Protein AF-0000000086679826 (afdb_homodimer)

Sequence (212 aa):
MRAPSYFVLAALLDGPRHGYVILGAVEALSEGSVTLATGSLYAVLDRLSGAGLVEVTSEETVNGRTRRYYALTSAGREAVTAEAARLASAAKMVTDPKARARVAFAMRAPSYFVLAALLDGPRHGYVILGAVEALSEGSVTLATGSLYAVLDRLSGAGLVEVTSEETVNGRTRRYYALTSAGREAVTAEAARLASAAKMVTDPKARARVAFA

Organism: NCBI:txid175570

Solvent-accessible surface area (backbone atoms only — not comparable to full-atom values): 11267 Å² total; per-residue (Å²): 134,55,69,67,58,45,35,49,48,48,51,23,71,89,40,67,41,34,63,70,59,41,53,54,23,23,24,43,61,48,72,61,77,42,79,71,54,74,70,54,46,51,50,48,50,48,51,36,34,76,70,52,26,32,42,77,76,48,74,43,73,54,96,89,36,78,43,51,24,33,28,58,30,76,58,22,52,51,51,46,52,52,50,25,52,51,31,37,50,51,15,36,44,64,77,30,65,68,59,29,56,58,39,56,72,97,132,55,68,69,57,47,34,51,49,48,51,22,70,89,39,67,43,33,62,70,59,42,54,55,20,23,24,43,60,48,71,61,78,43,80,71,52,74,70,54,47,50,52,48,51,48,52,35,33,74,71,51,27,31,42,78,76,48,73,43,74,53,95,88,37,77,43,51,25,33,28,58,30,76,60,23,50,49,51,45,52,52,50,26,51,51,31,36,52,51,15,36,44,64,77,29,66,69,59,29,55,56,40,57,72,98

Radius of gyration: 20.59 Å; Cα contacts (8 Å, |Δi|>4): 313; chains: 2; bounding box: 30×66×48 Å

Secondary structure (DSSP, 8-state):
--HHHHHHHHHTTTS-EEHHHHHHHHHHHTTTS----HHHHHHHHHHHHHTTSEEEEEEEEETTEEEEEEEE-HHHHHHHHHHHHHHHHHHHHHH-HHHHHHHHT-/--HHHHHHHHHTTTS-EEHHHHHHHHHHHTTTS----HHHHHHHHHHHHHTTSEEEEEEEEETTEEEEEEEE-HHHHHHHHHHHHHHHHHHHHHH-HHHHHHHHT-

pLDDT: mean 95.59, std 6.45, range [54.84, 98.94]

InterPro domains:
  IPR005149 Transcription regulator PadR, N-terminal [PF03551] (8-80)
  IPR036388 Winged helix-like DNA-binding domain superfamily [G3DSA:1.10.10.10] (2-102)
  IPR036390 Winged helix DNA-binding domain superfamily [SSF46785] (6-98)
  IPR052509 Metal-responsive DNA-binding regulator [PTHR33169] (6-94)

Nearest PDB structures (foldseek):
  5x11-assembly4_H  TM=8.696E-01  e=5.572E-05  Bacillus spizizenii str. W23
  5x11-assembly3_C  TM=8.647E-01  e=7.570E-05  Bacillus spizizenii str. W23
  5x11-assembly4_G  TM=8.612E-01  e=8.558E-05  Bacillus spizizenii str. W23
  5x11-assembly2_E  TM=8.639E-01  e=9.674E-05  Bacillus spizizenii str. W23
  5x11-assembly3_D  TM=8.702E-01  e=1.398E-04  Bacillus spizizenii str. W23

Structure (mmCIF, N/CA/C/O backbone):
data_AF-0000000086679826-model_v1
#
loop_
_entity.id
_entity.type
_entity.pdbx_description
1 polymer 'Transcription regulator PadR N-terminal domain-containing protein'
#
loop_
_atom_site.group_PDB
_atom_site.id
_atom_site.type_symbol
_atom_site.label_atom_id
_atom_site.label_alt_id
_atom_site.label_comp_id
_atom_site.label_asym_id
_atom_site.label_entity_id
_atom_site.label_seq_id
_atom_site.pdbx_PDB_ins_code
_atom_site.Cartn_x
_atom_site.Cartn_y
_atom_site.Cartn_z
_atom_site.occupancy
_atom_site.B_iso_or_equiv
_atom_site.auth_seq_id
_atom_site.auth_comp_id
_atom_site.auth_asym_id
_atom_site.auth_atom_id
_atom_site.pdbx_PDB_model_num
ATOM 1 N N . MET A 1 1 ? 7.633 -2.994 -1.874 1 94.38 1 MET A N 1
ATOM 2 C CA . MET A 1 1 ? 7.238 -3.971 -2.885 1 94.38 1 MET A CA 1
ATOM 3 C C . MET A 1 1 ? 6.148 -3.408 -3.789 1 94.38 1 MET A C 1
ATOM 5 O O . MET A 1 1 ? 5.168 -2.834 -3.307 1 94.38 1 MET A O 1
ATOM 9 N N . ARG A 1 2 ? 6.336 -3.578 -5.148 1 95.94 2 ARG A N 1
ATOM 10 C CA . ARG A 1 2 ? 5.359 -3.062 -6.102 1 95.94 2 ARG A CA 1
ATOM 11 C C . ARG A 1 2 ? 4.098 -3.918 -6.113 1 95.94 2 ARG A C 1
ATOM 13 O O . ARG A 1 2 ? 4.152 -5.117 -5.828 1 95.94 2 ARG A O 1
ATOM 20 N N . ALA A 1 3 ? 3.031 -3.283 -6.531 1 98.06 3 ALA A N 1
ATOM 21 C CA . ALA A 1 3 ? 1.725 -3.932 -6.453 1 98.06 3 ALA A CA 1
ATOM 22 C C . ALA A 1 3 ? 1.698 -5.215 -7.281 1 98.06 3 ALA A C 1
ATOM 24 O O . ALA A 1 3 ? 1.215 -6.25 -6.812 1 98.06 3 ALA A O 1
ATOM 25 N N . PRO A 1 4 ? 2.273 -5.246 -8.508 1 98.69 4 PRO A N 1
ATOM 26 C CA . PRO A 1 4 ? 2.225 -6.496 -9.273 1 98.69 4 PRO A CA 1
ATOM 27 C C . PRO A 1 4 ? 2.977 -7.633 -8.586 1 98.69 4 PRO A C 1
ATOM 29 O O . PRO A 1 4 ? 2.467 -8.758 -8.508 1 98.69 4 PRO A O 1
ATOM 32 N N . SER A 1 5 ? 4.129 -7.336 -8.062 1 98.81 5 SER A N 1
ATOM 33 C CA . SER A 1 5 ? 4.898 -8.352 -7.348 1 98.81 5 SER A CA 1
ATOM 34 C C . SER A 1 5 ? 4.141 -8.867 -6.133 1 98.81 5 SER A C 1
ATOM 36 O O . SER A 1 5 ? 4.102 -10.07 -5.883 1 98.81 5 SER A O 1
ATOM 38 N N . TYR A 1 6 ? 3.582 -7.965 -5.398 1 98.88 6 TYR A N 1
ATOM 39 C CA . TYR A 1 6 ? 2.83 -8.32 -4.199 1 98.88 6 TYR A CA 1
ATOM 40 C C . TYR A 1 6 ? 1.706 -9.297 -4.531 1 98.88 6 TYR A C 1
ATOM 42 O O . TYR A 1 6 ? 1.575 -10.336 -3.889 1 98.88 6 TYR A O 1
ATOM 50 N N . PHE A 1 7 ? 0.961 -8.961 -5.559 1 98.69 7 PHE A N 1
ATOM 51 C CA . PHE A 1 7 ? -0.228 -9.758 -5.824 1 98.69 7 PHE A CA 1
ATOM 52 C C . PHE A 1 7 ? 0.141 -11.062 -6.523 1 98.69 7 PHE A C 1
ATOM 54 O O . PHE A 1 7 ? -0.567 -12.062 -6.395 1 98.69 7 PHE A O 1
ATOM 61 N N . VAL A 1 8 ? 1.265 -11.102 -7.254 1 98.75 8 VAL A N 1
ATOM 62 C CA . VAL A 1 8 ? 1.759 -12.367 -7.781 1 98.75 8 VAL A CA 1
ATOM 63 C C . VAL A 1 8 ? 2.137 -13.297 -6.625 1 98.75 8 VAL A C 1
ATOM 65 O O . VAL A 1 8 ? 1.775 -14.477 -6.625 1 98.75 8 VAL A O 1
ATOM 68 N N . LEU A 1 9 ? 2.855 -12.773 -5.66 1 98.88 9 LEU A N 1
ATOM 69 C CA . LEU A 1 9 ? 3.217 -13.586 -4.504 1 98.88 9 LEU A CA 1
ATOM 70 C C . LEU A 1 9 ? 1.971 -14.062 -3.768 1 98.88 9 LEU A C 1
ATOM 72 O O . LEU A 1 9 ? 1.888 -15.227 -3.371 1 98.88 9 LEU A O 1
ATOM 76 N N . ALA A 1 10 ? 1.015 -13.164 -3.594 1 98.75 10 ALA A N 1
ATOM 77 C CA . ALA A 1 10 ? -0.228 -13.516 -2.912 1 98.75 10 ALA A CA 1
ATOM 78 C C . ALA A 1 10 ? -0.952 -14.648 -3.639 1 98.75 10 ALA A C 1
ATOM 80 O O . ALA A 1 10 ? -1.524 -15.539 -3.004 1 98.75 10 ALA A O 1
ATOM 81 N N . ALA A 1 11 ? -0.911 -14.602 -4.945 1 98.25 11 ALA A N 1
ATOM 82 C CA . ALA A 1 11 ? -1.598 -15.594 -5.77 1 98.25 11 ALA A CA 1
ATOM 83 C C . ALA A 1 11 ? -1.018 -16.984 -5.551 1 98.25 11 ALA A C 1
ATOM 85 O O . ALA A 1 11 ? -1.67 -17.984 -5.848 1 98.25 11 ALA A O 1
ATOM 86 N N . LEU A 1 12 ? 0.172 -17.062 -5.012 1 98.25 12 LEU A N 1
ATOM 87 C CA . LEU A 1 12 ? 0.877 -18.328 -4.91 1 98.25 12 LEU A CA 1
ATOM 88 C C . LEU A 1 12 ? 0.864 -18.844 -3.475 1 98.25 12 LEU A C 1
ATOM 90 O O . LEU A 1 12 ? 1.436 -19.906 -3.184 1 98.25 12 LEU A O 1
ATOM 94 N N . LEU A 1 13 ? 0.21 -18.172 -2.58 1 98.19 13 LEU A N 1
ATOM 95 C CA . LEU A 1 13 ? 0.237 -18.484 -1.156 1 98.19 13 LEU A CA 1
ATOM 96 C C . LEU A 1 13 ? -0.371 -19.859 -0.889 1 98.19 13 LEU A C 1
ATOM 98 O O . LEU A 1 13 ? 0.08 -20.578 0.006 1 98.19 13 LEU A O 1
ATOM 102 N N . ASP A 1 14 ? -1.363 -20.234 -1.693 1 95.94 14 ASP A N 1
ATOM 103 C CA . ASP A 1 14 ? -2.09 -21.469 -1.411 1 95.94 14 ASP A CA 1
ATOM 104 C C . ASP A 1 14 ? -1.533 -22.625 -2.229 1 95.94 14 ASP A C 1
ATOM 106 O O . ASP A 1 14 ? -2.104 -23.719 -2.23 1 95.94 14 ASP A O 1
ATOM 110 N N . GLY A 1 15 ? -0.502 -22.375 -2.98 1 96.06 15 GLY A N 1
ATOM 111 C CA . GLY A 1 15 ? 0.157 -23.453 -3.703 1 96.06 15 GLY A CA 1
ATOM 112 C C . GLY A 1 15 ? 0.635 -23.047 -5.082 1 96.06 15 GLY A C 1
ATOM 113 O O . GLY A 1 15 ? 0.394 -21.906 -5.516 1 96.06 15 GLY A O 1
ATOM 114 N N . PRO A 1 16 ? 1.325 -23.969 -5.738 1 97.25 16 PRO A N 1
ATOM 115 C CA . PRO A 1 16 ? 1.858 -23.688 -7.074 1 97.25 16 PRO A CA 1
ATOM 116 C C . PRO A 1 16 ? 0.761 -23.438 -8.102 1 97.25 16 PRO A C 1
ATOM 118 O O . PRO A 1 16 ? -0.301 -24.062 -8.047 1 97.25 16 PRO A O 1
ATOM 121 N N . ARG A 1 17 ? 1.027 -22.562 -8.984 1 96.56 17 ARG A N 1
ATOM 122 C CA . ARG A 1 17 ? 0.119 -22.234 -10.078 1 96.56 17 ARG A CA 1
ATOM 123 C C . ARG A 1 17 ? 0.888 -21.984 -11.367 1 96.56 17 ARG A C 1
ATOM 125 O O . ARG A 1 17 ? 2.053 -21.594 -11.336 1 96.56 17 ARG A O 1
ATOM 132 N N . HIS A 1 18 ? 0.288 -22.266 -12.508 1 95.44 18 HIS A N 1
ATOM 133 C CA . HIS A 1 18 ? 0.921 -21.875 -13.766 1 95.44 18 HIS A CA 1
ATOM 134 C C . HIS A 1 18 ? 0.53 -20.453 -14.172 1 95.44 18 HIS A C 1
ATOM 136 O O . HIS A 1 18 ? -0.416 -19.891 -13.617 1 95.44 18 HIS A O 1
ATOM 142 N N . GLY A 1 19 ? 1.258 -19.906 -15.055 1 94.19 19 GLY A N 1
ATOM 143 C CA . GLY A 1 19 ? 1.212 -18.484 -15.391 1 94.19 19 GLY A CA 1
ATOM 144 C C . GLY A 1 19 ? -0.192 -17.984 -15.672 1 94.19 19 GLY A C 1
ATOM 145 O O . GLY A 1 19 ? -0.586 -16.922 -15.188 1 94.19 19 GLY A O 1
ATOM 146 N N . TYR A 1 20 ? -0.909 -18.781 -16.406 1 92.44 20 TYR A N 1
ATOM 147 C CA . TYR A 1 20 ? -2.26 -18.375 -16.781 1 92.44 20 TYR A CA 1
ATOM 148 C C . TYR A 1 20 ? -3.148 -18.219 -15.555 1 92.44 20 TYR A C 1
ATOM 150 O O . TYR A 1 20 ? -3.938 -17.281 -15.469 1 92.44 20 TYR A O 1
ATOM 158 N N . VAL A 1 21 ? -3.078 -19.094 -14.672 1 94.5 21 VAL A N 1
ATOM 159 C CA . VAL A 1 21 ? -3.867 -19.047 -13.445 1 94.5 21 VAL A CA 1
ATOM 160 C C . VAL A 1 21 ? -3.42 -17.875 -12.578 1 94.5 21 VAL A C 1
ATOM 162 O O . VAL A 1 21 ? -4.25 -17.188 -11.984 1 94.5 21 VAL A O 1
ATOM 165 N N . ILE A 1 22 ? -2.127 -17.578 -12.594 1 97.38 22 ILE A N 1
ATOM 166 C CA . ILE A 1 22 ? -1.604 -16.469 -11.805 1 97.38 22 ILE A CA 1
ATOM 167 C C . ILE A 1 22 ? -2.15 -15.156 -12.352 1 97.38 22 ILE A C 1
ATOM 169 O O . ILE A 1 22 ? -2.518 -14.258 -11.586 1 97.38 22 ILE A O 1
ATOM 173 N N . LEU A 1 23 ? -2.223 -15.141 -13.648 1 96.62 23 LEU A N 1
ATOM 174 C CA . LEU A 1 23 ? -2.717 -13.93 -14.305 1 96.62 23 LEU A CA 1
ATOM 175 C C . LEU A 1 23 ? -4.113 -13.578 -13.812 1 96.62 23 LEU A C 1
ATOM 177 O O . LEU A 1 23 ? -4.359 -12.445 -13.391 1 96.62 23 LEU A O 1
ATOM 181 N N . GLY A 1 24 ? -5.016 -14.539 -13.781 1 96.19 24 GLY A N 1
ATOM 182 C CA . GLY A 1 24 ? -6.375 -14.328 -13.312 1 96.19 24 GLY A CA 1
ATOM 183 C C . GLY A 1 24 ? -6.453 -14.047 -11.82 1 96.19 24 GLY A C 1
ATOM 184 O O . GLY A 1 24 ? -7.23 -13.195 -11.383 1 96.19 24 GLY A O 1
ATOM 185 N N . ALA A 1 25 ? -5.656 -14.695 -11.039 1 97.25 25 ALA A N 1
ATOM 186 C CA . ALA A 1 25 ? -5.648 -14.531 -9.586 1 97.25 25 ALA A CA 1
ATOM 187 C C . ALA A 1 25 ? -5.207 -13.117 -9.203 1 97.25 25 ALA A C 1
ATOM 189 O O . ALA A 1 25 ? -5.777 -12.508 -8.289 1 97.25 25 ALA A O 1
ATOM 190 N N . VAL A 1 26 ? -4.195 -12.586 -9.883 1 98 26 VAL A N 1
ATOM 191 C CA . VAL A 1 26 ? -3.688 -11.25 -9.602 1 98 26 VAL A CA 1
ATOM 192 C C . VAL A 1 26 ? -4.801 -10.227 -9.805 1 98 26 VAL A C 1
ATOM 194 O O . VAL A 1 26 ? -5.008 -9.352 -8.953 1 98 26 VAL A O 1
ATOM 197 N N . GLU A 1 27 ? -5.516 -10.352 -10.883 1 97.44 27 GLU A N 1
ATOM 198 C CA . GLU A 1 27 ? -6.613 -9.43 -11.164 1 97.44 27 GLU A CA 1
ATOM 199 C C . GLU A 1 27 ? -7.703 -9.523 -10.102 1 97.44 27 GLU A C 1
ATOM 201 O O . GLU A 1 27 ? -8.195 -8.508 -9.617 1 97.44 27 GLU A O 1
ATOM 206 N N . ALA A 1 28 ? -8.023 -10.758 -9.695 1 97.12 28 ALA A N 1
ATOM 207 C CA . ALA A 1 28 ? -9.078 -10.984 -8.711 1 97.12 28 ALA A CA 1
ATOM 208 C C . ALA A 1 28 ? -8.664 -10.484 -7.336 1 97.12 28 ALA A C 1
ATOM 210 O O . ALA A 1 28 ? -9.406 -9.734 -6.691 1 97.12 28 ALA A O 1
ATOM 211 N N . LEU A 1 29 ? -7.449 -10.797 -6.918 1 97.62 29 LEU A N 1
ATOM 212 C CA . LEU A 1 29 ? -6.965 -10.469 -5.586 1 97.62 29 LEU A CA 1
ATOM 213 C C . LEU A 1 29 ? -6.766 -8.961 -5.434 1 97.62 29 LEU A C 1
ATOM 215 O O . LEU A 1 29 ? -6.871 -8.422 -4.332 1 97.62 29 LEU A O 1
ATOM 219 N N . SER A 1 30 ? -6.496 -8.25 -6.543 1 97.69 30 SER A N 1
ATOM 220 C CA . SER A 1 30 ? -6.277 -6.812 -6.512 1 97.69 30 SER A CA 1
ATOM 221 C C . SER A 1 30 ? -7.578 -6.047 -6.738 1 97.69 30 SER A C 1
ATOM 223 O O . SER A 1 30 ? -7.578 -4.82 -6.82 1 97.69 30 SER A O 1
ATOM 225 N N . GLU A 1 31 ? -8.672 -6.84 -6.914 1 95.56 31 GLU A N 1
ATOM 226 C CA . GLU A 1 31 ? -9.984 -6.262 -7.199 1 95.56 31 GLU A CA 1
ATOM 227 C C . GLU A 1 31 ? -9.945 -5.387 -8.445 1 95.56 31 GLU A C 1
ATOM 229 O O . GLU A 1 31 ? -10.516 -4.297 -8.469 1 95.56 31 GLU A O 1
ATOM 234 N N . GLY A 1 32 ? -9.117 -5.848 -9.398 1 96.31 32 GLY A N 1
ATOM 235 C CA . GLY A 1 32 ? -9.07 -5.219 -10.711 1 96.31 32 GLY A CA 1
ATOM 236 C C . GLY A 1 32 ? -8.094 -4.055 -10.773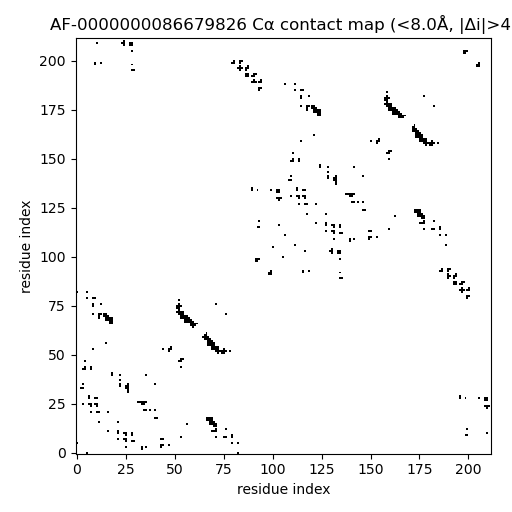 1 96.31 32 GLY A C 1
ATOM 237 O O . GLY A 1 32 ? -7.914 -3.453 -11.836 1 96.31 32 GLY A O 1
ATOM 238 N N . SER A 1 33 ? -7.414 -3.719 -9.695 1 96.69 33 SER A N 1
ATOM 239 C CA . SER A 1 33 ? -6.516 -2.568 -9.68 1 96.69 33 SER A CA 1
ATOM 240 C C . SER A 1 33 ? -5.18 -2.9 -10.336 1 96.69 33 SER A C 1
ATOM 242 O O . SER A 1 33 ? -4.406 -2 -10.672 1 96.69 33 SER A O 1
ATOM 244 N N . VAL A 1 34 ? -4.887 -4.23 -10.484 1 97.75 34 VAL A N 1
ATOM 245 C CA . VAL A 1 34 ? -3.688 -4.703 -11.172 1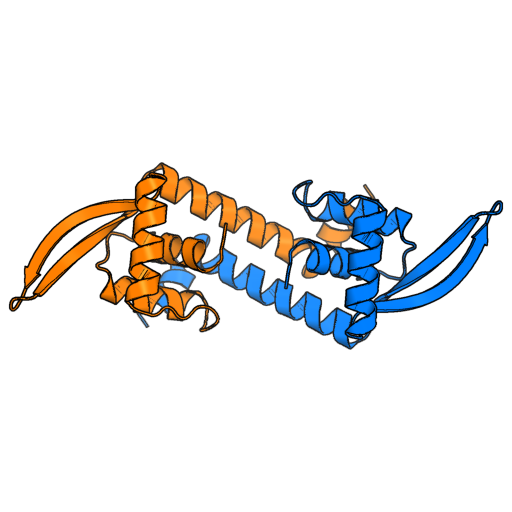 97.75 34 VAL A CA 1
ATOM 246 C C . VAL A 1 34 ? -4.078 -5.648 -12.305 1 97.75 34 VAL A C 1
ATOM 248 O O . VAL A 1 34 ? -4.613 -6.73 -12.062 1 97.75 34 VAL A O 1
ATOM 251 N N . THR A 1 35 ? -3.854 -5.223 -13.461 1 97.81 35 THR A N 1
ATOM 252 C CA . THR A 1 35 ? -4.027 -6.051 -14.648 1 97.81 35 THR A CA 1
ATOM 253 C C . THR A 1 35 ? -2.725 -6.16 -15.43 1 97.81 35 THR A C 1
ATOM 255 O O . THR A 1 35 ? -2.111 -5.145 -15.766 1 97.81 35 THR A O 1
ATOM 258 N N . LEU A 1 36 ? -2.303 -7.348 -15.695 1 97.75 36 LEU A N 1
ATOM 259 C CA . LEU A 1 36 ? -1.027 -7.59 -16.359 1 97.75 36 LEU A CA 1
ATOM 260 C C . LEU A 1 36 ? -1.24 -8.242 -17.719 1 97.75 36 LEU A C 1
ATOM 262 O O . LEU A 1 36 ? -2.088 -9.125 -17.859 1 97.75 36 LEU A O 1
ATOM 266 N N . ALA A 1 37 ? -0.532 -7.723 -18.672 1 97.62 37 ALA A N 1
ATOM 267 C CA . ALA A 1 37 ? -0.37 -8.508 -19.891 1 97.62 37 ALA A CA 1
ATOM 268 C C . ALA A 1 37 ? 0.481 -9.75 -19.625 1 97.62 37 ALA A C 1
ATOM 270 O O . ALA A 1 37 ? 1.211 -9.82 -18.641 1 97.62 37 ALA A O 1
ATOM 271 N N . THR A 1 38 ? 0.324 -10.75 -20.562 1 95.62 38 THR A N 1
ATOM 272 C CA . THR A 1 38 ? 1.064 -12 -20.406 1 95.62 38 THR A CA 1
ATOM 273 C C . THR A 1 38 ? 2.562 -11.727 -20.297 1 95.62 38 THR A C 1
ATOM 275 O O . THR A 1 38 ? 3.223 -12.234 -19.391 1 95.62 38 THR A O 1
ATOM 278 N N . GLY A 1 39 ? 3.082 -10.945 -21.156 1 97.12 39 GLY A N 1
ATOM 279 C CA . GLY A 1 39 ? 4.496 -10.602 -21.109 1 97.12 39 GLY A CA 1
ATOM 280 C C . GLY A 1 39 ? 4.91 -9.945 -19.797 1 97.12 39 GLY A C 1
ATOM 281 O O . GLY A 1 39 ? 5.977 -10.25 -19.266 1 97.12 39 GLY A O 1
ATOM 282 N N . SER A 1 40 ? 4.066 -9.039 -19.25 1 98.25 40 SER A N 1
ATOM 283 C CA . SER A 1 40 ? 4.34 -8.352 -18 1 98.25 40 SER A CA 1
ATOM 284 C C . SER A 1 40 ? 4.352 -9.328 -16.828 1 98.25 40 SER A C 1
ATOM 286 O O . SER A 1 40 ? 5.176 -9.203 -15.914 1 98.25 40 SER A O 1
ATOM 288 N N . LEU A 1 41 ? 3.445 -10.266 -16.891 1 98.38 41 LEU A N 1
ATOM 289 C CA . LEU A 1 41 ? 3.412 -11.266 -15.82 1 98.38 41 LEU A CA 1
ATOM 290 C C . LEU A 1 41 ? 4.723 -12.039 -15.758 1 98.38 41 LEU A C 1
ATOM 292 O O . LEU A 1 41 ? 5.301 -12.203 -14.688 1 98.38 41 LEU A O 1
ATOM 296 N N . TYR A 1 42 ? 5.176 -12.398 -16.875 1 97.75 42 TYR A N 1
ATOM 297 C CA . TYR A 1 42 ? 6.355 -13.258 -16.891 1 97.75 42 TYR A CA 1
ATOM 298 C C . TYR A 1 42 ? 7.617 -12.453 -16.578 1 97.75 42 TYR A C 1
ATOM 300 O O . TYR A 1 42 ? 8.578 -12.977 -16.016 1 97.75 42 TYR A O 1
ATOM 308 N N . ALA A 1 43 ? 7.609 -11.211 -16.922 1 98.62 43 ALA A N 1
ATOM 309 C CA . ALA A 1 43 ? 8.688 -10.336 -16.469 1 98.62 43 ALA A CA 1
ATOM 310 C C . ALA A 1 43 ? 8.719 -10.234 -14.945 1 98.62 43 ALA A C 1
ATOM 312 O O . ALA A 1 43 ? 9.789 -10.273 -14.336 1 98.62 43 ALA A O 1
ATOM 313 N N . VAL A 1 44 ? 7.535 -10.094 -14.344 1 98.81 44 VAL A N 1
ATOM 314 C CA . VAL A 1 44 ? 7.43 -10.031 -12.891 1 98.81 44 VAL A CA 1
ATOM 315 C C . VAL A 1 44 ? 7.895 -11.352 -12.281 1 98.81 44 VAL A C 1
ATOM 317 O O . VAL A 1 44 ? 8.672 -11.359 -11.32 1 98.81 44 VAL A O 1
ATOM 320 N N . LEU A 1 45 ? 7.449 -12.469 -12.859 1 98.69 45 LEU A N 1
ATOM 321 C CA . LEU A 1 45 ? 7.84 -13.781 -12.367 1 98.69 45 LEU A CA 1
ATOM 322 C C . LEU A 1 45 ? 9.352 -13.977 -12.484 1 98.69 45 LEU A C 1
ATOM 324 O O . LEU A 1 45 ? 9.984 -14.523 -11.57 1 98.69 45 LEU A O 1
ATOM 328 N N . ASP A 1 46 ? 9.906 -13.5 -13.539 1 98.19 46 ASP A N 1
ATOM 329 C CA . ASP A 1 46 ? 11.344 -13.609 -13.742 1 98.19 46 ASP A CA 1
ATOM 330 C C . ASP A 1 46 ? 12.109 -12.805 -12.688 1 98.19 46 ASP A C 1
ATOM 332 O O . ASP A 1 46 ? 13.07 -13.297 -12.102 1 98.19 46 ASP A O 1
ATOM 336 N N . ARG A 1 47 ? 11.664 -11.672 -12.461 1 98.62 47 ARG A N 1
ATOM 337 C CA . ARG A 1 47 ? 12.305 -10.828 -11.461 1 98.62 47 ARG A CA 1
ATOM 338 C C . ARG A 1 47 ? 12.203 -11.445 -10.07 1 98.62 47 ARG A C 1
ATOM 340 O O . ARG A 1 47 ? 13.18 -11.453 -9.32 1 98.62 47 ARG A O 1
ATOM 347 N N . LEU A 1 48 ? 11.023 -11.938 -9.727 1 98.81 48 LEU A N 1
ATOM 348 C CA . LEU A 1 48 ? 10.812 -12.555 -8.422 1 98.81 48 LEU A CA 1
ATOM 349 C C . LEU A 1 48 ? 11.641 -13.82 -8.281 1 98.81 48 LEU A C 1
ATOM 351 O O . LEU A 1 48 ? 12.141 -14.125 -7.191 1 98.81 48 LEU A O 1
ATOM 355 N N . SER A 1 49 ? 11.75 -14.555 -9.359 1 98.56 49 SER A N 1
ATOM 356 C CA . SER A 1 49 ? 12.609 -15.734 -9.359 1 98.56 49 SER A CA 1
ATOM 357 C C . SER A 1 49 ? 14.07 -15.359 -9.156 1 98.56 49 SER A C 1
ATOM 359 O O . SER A 1 49 ? 14.773 -15.984 -8.359 1 98.56 49 SER A O 1
ATOM 361 N N . GLY A 1 50 ? 14.492 -14.352 -9.906 1 98.5 50 GLY A N 1
ATOM 362 C CA . GLY A 1 50 ? 15.852 -13.852 -9.758 1 98.5 50 GLY A CA 1
ATOM 363 C C . GLY A 1 50 ? 16.172 -13.391 -8.344 1 98.5 50 GLY A C 1
ATOM 364 O O . GLY A 1 50 ? 17.312 -13.5 -7.887 1 98.5 50 GLY A O 1
ATOM 365 N N . ALA A 1 51 ? 15.172 -12.961 -7.633 1 98.69 51 ALA A N 1
ATOM 366 C CA . ALA A 1 51 ? 15.328 -12.469 -6.266 1 98.69 51 ALA A CA 1
ATOM 367 C C . ALA A 1 51 ? 15.172 -13.602 -5.254 1 98.69 51 ALA A C 1
ATOM 369 O O . ALA A 1 51 ? 15.281 -13.383 -4.047 1 98.69 51 ALA A O 1
ATOM 370 N N . GLY A 1 52 ? 14.812 -14.805 -5.738 1 98.75 52 GLY A N 1
ATOM 371 C CA . GLY A 1 52 ? 14.703 -15.977 -4.879 1 98.75 52 GLY A CA 1
ATOM 372 C C . GLY A 1 52 ? 13.383 -16.047 -4.141 1 98.75 52 GLY A C 1
ATOM 373 O O . GLY A 1 52 ? 13.273 -16.734 -3.115 1 98.75 52 GLY A O 1
ATOM 374 N N . LEU A 1 53 ? 12.367 -15.328 -4.598 1 98.94 53 LEU A N 1
ATOM 375 C CA . LEU A 1 53 ? 11.086 -15.266 -3.898 1 98.94 53 LEU A CA 1
ATOM 376 C C . LEU A 1 53 ? 10.102 -16.281 -4.473 1 98.94 53 LEU A C 1
ATOM 378 O O . LEU A 1 53 ? 9.156 -16.672 -3.797 1 98.94 53 LEU A O 1
ATOM 382 N N . VAL A 1 54 ? 10.281 -16.656 -5.738 1 98.88 54 VAL A N 1
ATOM 383 C CA . VAL A 1 54 ? 9.477 -17.625 -6.457 1 98.88 54 VAL A CA 1
ATOM 384 C C . VAL A 1 54 ? 10.383 -18.641 -7.156 1 98.88 54 VAL A C 1
ATOM 386 O O . VAL A 1 54 ? 11.539 -18.328 -7.469 1 98.88 54 VAL A O 1
ATOM 389 N N . GLU A 1 55 ? 9.906 -19.797 -7.328 1 98.75 55 GLU A N 1
ATOM 390 C CA . GLU A 1 55 ? 10.648 -20.812 -8.062 1 98.75 55 GLU A CA 1
ATOM 391 C C . GLU A 1 55 ? 9.742 -21.594 -9.008 1 98.75 55 GLU A C 1
ATOM 393 O O . GLU A 1 55 ? 8.539 -21.719 -8.766 1 98.75 55 GLU A O 1
ATOM 398 N N . VAL A 1 56 ? 10.344 -22.109 -10.086 1 97.44 56 VAL A N 1
ATOM 399 C CA . VAL A 1 56 ? 9.633 -23.031 -10.969 1 97.44 56 VAL A CA 1
ATOM 400 C C . VAL A 1 56 ? 9.625 -24.438 -10.359 1 97.44 56 VAL A C 1
ATOM 402 O O . VAL A 1 56 ? 10.68 -24.969 -10.016 1 97.44 56 VAL A O 1
ATOM 405 N N . THR A 1 57 ? 8.469 -24.984 -10.234 1 96.81 57 THR A N 1
ATOM 406 C CA . THR A 1 57 ? 8.391 -26.281 -9.578 1 96.81 57 THR A CA 1
ATOM 407 C C . THR A 1 57 ? 8.25 -27.406 -10.609 1 96.81 57 THR A C 1
ATOM 409 O O . THR A 1 57 ? 8.664 -28.531 -10.359 1 96.81 57 THR A O 1
ATOM 412 N N . SER A 1 58 ? 7.605 -27.188 -11.664 1 94 58 SER A N 1
ATOM 413 C CA . SER A 1 58 ? 7.426 -28.203 -12.695 1 94 58 SER A CA 1
ATOM 414 C C . SER A 1 58 ? 7.062 -27.562 -14.039 1 94 58 SER A C 1
ATOM 416 O O . SER A 1 58 ? 6.664 -26.406 -14.094 1 94 58 SER A O 1
ATOM 418 N N . GLU A 1 59 ? 7.398 -28.312 -15.016 1 92.12 59 GLU A N 1
ATOM 419 C CA . GLU A 1 59 ? 6.969 -27.984 -16.375 1 92.12 59 GLU A CA 1
ATOM 420 C C . GLU A 1 59 ? 6.211 -29.141 -17.016 1 92.12 59 GLU A C 1
ATOM 422 O O . GLU A 1 59 ? 6.664 -30.281 -16.953 1 92.12 59 GLU A O 1
ATOM 427 N N . GLU A 1 60 ? 5.023 -28.844 -17.453 1 88.44 60 GLU A N 1
ATOM 428 C CA . GLU A 1 60 ? 4.219 -29.875 -18.109 1 88.44 60 GLU A CA 1
ATOM 429 C C . GLU A 1 60 ? 3.777 -29.438 -19.5 1 88.44 60 GLU A C 1
ATOM 431 O O . GLU A 1 60 ? 3.52 -28.25 -19.734 1 88.44 60 GLU A O 1
ATOM 436 N N . THR A 1 61 ? 3.871 -30.359 -20.375 1 88.19 61 THR A N 1
ATOM 437 C CA . THR A 1 61 ? 3.336 -30.094 -21.703 1 88.19 61 THR A CA 1
ATOM 438 C C . THR A 1 61 ? 1.93 -30.672 -21.844 1 88.19 61 THR A C 1
ATOM 440 O O . THR A 1 61 ? 1.734 -31.891 -21.719 1 88.19 61 THR A O 1
ATOM 443 N N . VAL A 1 62 ? 0.988 -29.844 -21.875 1 81.38 62 VAL A N 1
ATOM 444 C CA . VAL A 1 62 ? -0.401 -30.266 -22.062 1 81.38 62 VAL A CA 1
ATOM 445 C C . VAL A 1 62 ? -0.933 -29.719 -23.391 1 81.38 62 VAL A C 1
ATOM 447 O O . VAL A 1 62 ? -0.907 -28.516 -23.625 1 81.38 62 VAL A O 1
ATOM 450 N N . ASN A 1 63 ? -1.448 -30.578 -24.172 1 87.38 63 ASN A N 1
ATOM 451 C CA . ASN A 1 63 ? -1.998 -30.234 -25.469 1 87.38 63 ASN A CA 1
ATOM 452 C C . ASN A 1 63 ? -1.025 -29.375 -26.281 1 87.38 63 ASN A C 1
ATOM 454 O O . ASN A 1 63 ? -1.412 -28.344 -26.844 1 87.38 63 ASN A O 1
ATOM 458 N N . GLY A 1 64 ? 0.243 -29.719 -26.203 1 86.44 64 GLY A N 1
ATOM 459 C CA . GLY A 1 64 ? 1.265 -29.062 -27 1 86.44 64 GLY A CA 1
ATOM 460 C C . GLY A 1 64 ? 1.733 -27.75 -26.422 1 86.44 64 GLY A C 1
ATOM 461 O O . GLY A 1 64 ? 2.609 -27.078 -26.969 1 86.44 64 GLY A O 1
ATOM 462 N N . ARG A 1 65 ? 1.017 -27.453 -25.281 1 86.38 65 ARG A N 1
ATOM 463 C CA . ARG A 1 65 ? 1.421 -26.203 -24.625 1 86.38 65 ARG A CA 1
ATOM 464 C C . ARG A 1 65 ? 2.18 -26.484 -23.344 1 86.38 65 ARG A C 1
ATOM 466 O O . ARG A 1 65 ? 1.765 -27.312 -22.531 1 86.38 65 ARG A O 1
ATOM 473 N N . THR A 1 66 ? 3.332 -25.859 -23.312 1 89.56 66 THR A N 1
ATOM 474 C CA . THR A 1 66 ? 4.145 -26.031 -22.109 1 89.56 66 THR A CA 1
ATOM 475 C C . THR A 1 66 ? 3.627 -25.141 -20.984 1 89.56 66 THR A C 1
ATOM 477 O O . THR A 1 66 ? 3.406 -23.938 -21.172 1 89.56 66 THR A O 1
ATOM 480 N N . ARG A 1 67 ? 3.252 -25.812 -19.844 1 91.69 67 ARG A N 1
ATOM 481 C CA . ARG A 1 67 ? 2.826 -25.094 -18.641 1 91.69 67 ARG A CA 1
ATOM 482 C C . ARG A 1 67 ? 3.898 -25.156 -17.562 1 91.69 67 ARG A C 1
ATOM 484 O O . ARG A 1 67 ? 4.328 -26.25 -17.156 1 91.69 67 ARG A O 1
ATOM 491 N N . ARG A 1 68 ? 4.352 -23.953 -17.203 1 94 68 ARG A N 1
ATOM 492 C CA . ARG A 1 68 ? 5.312 -23.844 -16.109 1 94 68 ARG A CA 1
ATOM 493 C C . ARG A 1 68 ? 4.617 -23.453 -14.812 1 94 68 ARG A C 1
ATOM 495 O O . ARG A 1 68 ? 3.816 -22.516 -14.789 1 94 68 ARG A O 1
ATOM 502 N N . TYR A 1 69 ? 4.918 -24.281 -13.797 1 97.12 69 TYR A N 1
ATOM 503 C CA . TYR A 1 69 ? 4.312 -24.031 -12.492 1 97.12 69 TYR A CA 1
ATOM 504 C C . TYR A 1 69 ? 5.285 -23.312 -11.578 1 97.12 69 TYR A C 1
ATOM 506 O O . TYR A 1 69 ? 6.477 -23.625 -11.539 1 97.12 69 TYR A O 1
ATOM 514 N N . TYR A 1 70 ? 4.738 -22.328 -10.914 1 98.25 70 TYR A N 1
ATOM 515 C CA . TYR A 1 70 ? 5.508 -21.5 -9.992 1 98.25 70 TYR A CA 1
ATOM 516 C C . TYR A 1 70 ? 5.012 -21.672 -8.562 1 98.25 70 TYR A C 1
ATOM 518 O O . TYR A 1 70 ? 3.816 -21.859 -8.328 1 98.25 70 TYR A O 1
ATOM 526 N N . ALA A 1 71 ? 5.953 -21.562 -7.617 1 98.81 71 ALA A N 1
ATOM 527 C CA . ALA A 1 71 ? 5.637 -21.625 -6.195 1 98.81 71 ALA A CA 1
ATOM 528 C C . ALA A 1 71 ? 6.43 -20.594 -5.406 1 98.81 71 ALA A C 1
ATOM 530 O O . ALA A 1 71 ? 7.473 -20.125 -5.863 1 98.81 71 ALA A O 1
ATOM 531 N N . LEU A 1 72 ? 5.926 -20.281 -4.262 1 98.81 72 LEU A N 1
ATOM 532 C CA . LEU A 1 72 ? 6.691 -19.453 -3.336 1 98.81 72 LEU A CA 1
ATOM 533 C C . LEU A 1 72 ? 7.852 -20.234 -2.738 1 98.81 72 LEU A C 1
ATOM 535 O O . LEU A 1 72 ? 7.715 -21.422 -2.424 1 98.81 72 LEU A O 1
ATOM 539 N N . THR A 1 73 ? 8.953 -19.516 -2.643 1 98.88 73 THR A N 1
ATOM 540 C CA . THR A 1 73 ? 9.953 -20 -1.699 1 98.88 73 THR A CA 1
ATOM 541 C C . THR A 1 73 ? 9.609 -19.578 -0.276 1 98.88 73 THR A C 1
ATOM 543 O O . THR A 1 73 ? 8.633 -18.844 -0.06 1 98.88 73 THR A O 1
ATOM 546 N N . SER A 1 74 ? 10.422 -20.125 0.714 1 98.75 74 SER A N 1
ATOM 547 C CA . SER A 1 74 ? 10.25 -19.656 2.084 1 98.75 74 SER A CA 1
ATOM 548 C C . SER A 1 74 ? 10.461 -18.156 2.182 1 98.75 74 SER A C 1
ATOM 550 O O . SER A 1 74 ? 9.727 -17.469 2.895 1 98.75 74 SER A O 1
ATOM 552 N N . ALA A 1 75 ? 11.398 -17.625 1.448 1 98.88 75 ALA A N 1
ATOM 553 C CA . ALA A 1 75 ? 11.68 -16.188 1.432 1 98.88 75 ALA A CA 1
ATOM 554 C C . ALA A 1 75 ? 10.523 -15.406 0.81 1 98.88 75 ALA A C 1
ATOM 556 O O . ALA A 1 75 ? 10.188 -14.32 1.269 1 98.88 75 ALA A O 1
ATOM 557 N N . GLY A 1 76 ? 9.914 -15.984 -0.263 1 98.94 76 GLY A N 1
ATOM 558 C CA . GLY A 1 76 ? 8.766 -15.352 -0.889 1 98.94 76 GLY A CA 1
ATOM 559 C C . GLY A 1 76 ? 7.566 -15.242 0.036 1 98.94 76 GLY A C 1
ATOM 560 O O . GLY A 1 76 ? 6.898 -14.203 0.075 1 98.94 76 GLY A O 1
ATOM 561 N N . ARG A 1 77 ? 7.363 -16.312 0.785 1 98.81 77 ARG A N 1
ATOM 562 C CA . ARG A 1 77 ? 6.273 -16.328 1.755 1 98.81 77 ARG A CA 1
ATOM 563 C C . ARG A 1 77 ? 6.5 -15.281 2.842 1 98.81 77 ARG A C 1
ATOM 565 O O . ARG A 1 77 ? 5.574 -14.555 3.217 1 98.81 77 ARG A O 1
ATOM 572 N N . GLU A 1 78 ? 7.715 -15.211 3.336 1 98.75 78 GLU A N 1
ATOM 573 C CA . GLU A 1 78 ? 8.055 -14.227 4.359 1 98.75 78 GLU A CA 1
ATOM 574 C C . GLU A 1 78 ? 7.895 -12.805 3.834 1 98.75 78 GLU A C 1
ATOM 576 O O . GLU A 1 78 ? 7.359 -11.93 4.523 1 98.75 78 GLU A O 1
ATOM 581 N N . ALA A 1 79 ? 8.297 -12.586 2.613 1 98.81 79 ALA A N 1
ATOM 582 C CA . ALA A 1 79 ? 8.266 -11.25 2.021 1 98.81 79 ALA A CA 1
ATOM 583 C C . ALA A 1 79 ? 6.832 -10.75 1.871 1 98.81 79 ALA A C 1
ATOM 585 O O . ALA A 1 79 ? 6.52 -9.617 2.238 1 98.81 79 ALA A O 1
ATOM 586 N N . VAL A 1 80 ? 5.973 -11.609 1.348 1 98.88 80 VAL A N 1
ATOM 587 C CA . VAL A 1 80 ? 4.609 -11.156 1.094 1 98.88 80 VAL A CA 1
ATOM 588 C C . VAL A 1 80 ? 3.863 -10.992 2.416 1 98.88 80 VAL A C 1
ATOM 590 O O . VAL A 1 80 ? 3.035 -10.094 2.562 1 98.88 80 VAL A O 1
ATOM 593 N N . THR A 1 81 ? 4.176 -11.836 3.391 1 98.81 81 THR A N 1
ATOM 594 C CA . THR A 1 81 ? 3.545 -11.734 4.703 1 98.81 81 THR A CA 1
ATOM 595 C C . THR A 1 81 ? 3.979 -10.453 5.414 1 98.81 81 THR A C 1
ATOM 597 O O . THR A 1 81 ? 3.152 -9.758 6.008 1 98.81 81 THR A O 1
ATOM 600 N N . ALA A 1 82 ? 5.238 -10.125 5.352 1 98.62 82 ALA A N 1
ATOM 601 C CA . ALA A 1 82 ? 5.75 -8.891 5.941 1 98.62 82 ALA A CA 1
ATOM 602 C C . ALA A 1 82 ? 5.129 -7.668 5.273 1 98.62 82 ALA A C 1
ATOM 604 O O . ALA A 1 82 ? 4.762 -6.707 5.949 1 98.62 82 ALA A O 1
ATOM 605 N N . GLU A 1 83 ? 5.035 -7.754 3.949 1 98.62 83 GLU A N 1
ATOM 606 C CA . GLU A 1 83 ? 4.434 -6.641 3.221 1 98.62 83 GLU A CA 1
ATOM 607 C C . GLU A 1 83 ? 2.959 -6.48 3.576 1 98.62 83 GLU A C 1
ATOM 609 O O . GLU A 1 83 ? 2.473 -5.363 3.734 1 98.62 83 GLU A O 1
ATOM 614 N N . ALA A 1 84 ? 2.254 -7.578 3.75 1 98.81 84 ALA A N 1
ATOM 615 C CA . ALA A 1 84 ? 0.849 -7.523 4.145 1 98.81 84 ALA A CA 1
ATOM 616 C C . ALA A 1 84 ? 0.688 -6.879 5.516 1 98.81 84 ALA A C 1
ATOM 618 O O . ALA A 1 84 ? -0.247 -6.105 5.742 1 98.81 84 ALA A O 1
ATOM 619 N N . ALA A 1 85 ? 1.578 -7.188 6.422 1 98.44 85 ALA A N 1
ATOM 620 C CA . ALA A 1 85 ? 1.547 -6.582 7.75 1 98.44 85 ALA A CA 1
ATOM 621 C C . ALA A 1 85 ? 1.758 -5.074 7.676 1 98.44 85 ALA A C 1
ATOM 623 O O . ALA A 1 85 ? 1.102 -4.312 8.391 1 98.44 85 ALA A O 1
ATOM 624 N N . ARG A 1 86 ? 2.666 -4.688 6.844 1 98.06 86 ARG A N 1
ATOM 625 C CA . ARG A 1 86 ? 2.924 -3.262 6.66 1 98.06 86 ARG A CA 1
ATOM 626 C C . ARG A 1 86 ? 1.698 -2.553 6.094 1 98.06 86 ARG A C 1
ATOM 628 O O . ARG A 1 86 ? 1.341 -1.463 6.543 1 98.06 86 ARG A O 1
ATOM 635 N N . LEU A 1 87 ? 1.051 -3.188 5.082 1 98.5 87 LEU A N 1
ATOM 636 C CA . LEU A 1 87 ? -0.153 -2.617 4.488 1 98.5 87 LEU A CA 1
ATOM 637 C C . LEU A 1 87 ? -1.262 -2.486 5.523 1 98.5 87 LEU A C 1
ATOM 639 O O . LEU A 1 87 ? -1.953 -1.466 5.574 1 98.5 87 LEU A O 1
ATOM 643 N N . ALA A 1 88 ? -1.434 -3.482 6.344 1 98.62 88 ALA A N 1
ATOM 644 C CA . ALA A 1 88 ? -2.461 -3.477 7.383 1 98.62 88 ALA A CA 1
ATOM 645 C C . ALA A 1 88 ? -2.213 -2.361 8.391 1 98.62 88 ALA A C 1
ATOM 647 O O . ALA A 1 88 ? -3.145 -1.665 8.797 1 98.62 88 ALA A O 1
ATOM 648 N N . SER A 1 89 ? -0.978 -2.234 8.781 1 98.19 89 SER A N 1
ATOM 649 C CA . SER A 1 89 ? -0.624 -1.186 9.734 1 98.19 89 SER A CA 1
ATOM 650 C C . SER A 1 89 ? -0.878 0.2 9.148 1 98.19 89 SER A C 1
ATOM 652 O O . SER A 1 89 ? -1.438 1.069 9.82 1 98.19 89 SER A O 1
ATOM 654 N N . ALA A 1 90 ? -0.476 0.347 7.934 1 98.5 90 ALA A N 1
ATOM 655 C CA . ALA A 1 90 ? -0.71 1.626 7.266 1 98.5 90 ALA A CA 1
ATOM 656 C C . ALA A 1 90 ? -2.201 1.945 7.203 1 98.5 90 ALA A C 1
ATOM 658 O O . ALA A 1 90 ? -2.611 3.076 7.469 1 98.5 90 ALA A O 1
ATOM 659 N N . ALA A 1 91 ? -2.986 1.009 6.824 1 98.75 91 ALA A N 1
ATOM 660 C CA . ALA A 1 91 ? -4.434 1.203 6.75 1 98.75 91 ALA A CA 1
ATOM 661 C C . ALA A 1 91 ? -5.004 1.568 8.117 1 98.75 91 ALA A C 1
ATOM 663 O O . ALA A 1 91 ? -5.867 2.441 8.227 1 98.75 91 ALA A O 1
ATOM 664 N N . LYS A 1 92 ? -4.496 1.002 9.125 1 98.38 92 LYS A N 1
ATOM 665 C CA . LYS A 1 92 ? -4.992 1.19 10.484 1 98.38 92 LYS A CA 1
ATOM 666 C C . LYS A 1 92 ? -4.793 2.631 10.945 1 98.38 92 LYS A C 1
ATOM 668 O O . LYS A 1 92 ? -5.613 3.168 11.695 1 98.38 92 LYS A O 1
ATOM 673 N N . MET A 1 93 ? -3.748 3.287 10.477 1 97.81 93 MET A N 1
ATOM 674 C CA . MET A 1 93 ? -3.471 4.664 10.867 1 97.81 93 MET A CA 1
ATOM 675 C C . MET A 1 93 ? -4.578 5.602 10.391 1 97.81 93 MET A C 1
ATOM 677 O O . MET A 1 93 ? -4.75 6.691 10.938 1 97.81 93 MET A O 1
ATOM 681 N N . VAL A 1 94 ? -5.297 5.152 9.406 1 98.31 94 VAL A N 1
ATOM 682 C CA . VAL A 1 94 ? -6.363 5.992 8.867 1 98.31 94 VAL A CA 1
ATOM 683 C C . VAL A 1 94 ? -7.715 5.504 9.383 1 98.31 94 VAL A C 1
ATOM 685 O O . VAL A 1 94 ? -8.586 6.309 9.711 1 98.31 94 VAL A O 1
ATOM 688 N N . THR A 1 95 ? -7.895 4.207 9.547 1 97.81 95 THR A N 1
ATOM 689 C CA . THR A 1 95 ? -9.211 3.645 9.805 1 97.81 95 THR A CA 1
ATOM 690 C C . THR A 1 95 ? -9.477 3.543 11.305 1 97.81 95 THR A C 1
ATOM 692 O O . THR A 1 95 ? -10.617 3.354 11.727 1 97.81 95 THR A O 1
ATOM 695 N N . ASP A 1 96 ? -8.445 3.709 12.102 1 97.31 96 ASP A N 1
ATOM 696 C CA . ASP A 1 96 ? -8.547 3.586 13.547 1 97.31 96 ASP A CA 1
ATOM 697 C C . ASP A 1 96 ? -8.008 4.836 14.242 1 97.31 96 ASP A C 1
ATOM 699 O O . ASP A 1 96 ? -6.812 4.945 14.5 1 97.31 96 ASP A O 1
ATOM 703 N N . PRO A 1 97 ? -8.883 5.734 14.625 1 94.88 97 PRO A N 1
ATOM 704 C CA . PRO A 1 97 ? -8.43 6.977 15.258 1 94.88 97 PRO A CA 1
ATOM 705 C C . PRO A 1 97 ? -7.625 6.73 16.531 1 94.88 97 PRO A C 1
ATOM 707 O O . PRO A 1 97 ? -6.73 7.512 16.859 1 94.88 97 PRO A O 1
ATOM 710 N N . LYS A 1 98 ? -7.957 5.738 17.219 1 95.25 98 LYS A N 1
ATOM 711 C CA . LYS A 1 98 ? -7.219 5.441 18.438 1 95.25 98 LYS A CA 1
ATOM 712 C C . LYS A 1 98 ? -5.773 5.055 18.125 1 95.25 98 LYS A C 1
ATOM 714 O O . LYS A 1 98 ? -4.848 5.5 18.812 1 95.25 98 LYS A O 1
ATOM 719 N N . ALA A 1 99 ? -5.574 4.211 17.109 1 95.25 99 ALA A N 1
ATOM 720 C CA . ALA A 1 99 ? -4.234 3.822 16.688 1 95.25 99 ALA A CA 1
ATOM 721 C C . ALA A 1 99 ? -3.428 5.039 16.234 1 95.25 99 ALA A C 1
ATOM 723 O O . ALA A 1 99 ? -2.252 5.176 16.578 1 95.25 99 ALA A O 1
ATOM 724 N N . ARG A 1 100 ? -4.098 5.852 15.484 1 94.69 100 ARG A N 1
ATOM 725 C CA . ARG A 1 100 ? -3.438 7.047 14.969 1 94.69 100 ARG A CA 1
ATOM 726 C C . ARG A 1 100 ? -3.01 7.969 16.109 1 94.69 100 ARG A C 1
ATOM 728 O O . ARG A 1 100 ? -1.899 8.5 16.094 1 94.69 100 ARG A O 1
ATOM 735 N N . ALA A 1 101 ? -3.891 8.164 17.094 1 92 101 ALA A N 1
ATOM 736 C CA . ALA A 1 101 ? -3.623 9.039 18.234 1 92 101 ALA A CA 1
ATOM 737 C C . ALA A 1 101 ? -2.441 8.523 19.047 1 92 101 ALA A C 1
ATOM 739 O O . ALA A 1 101 ? -1.666 9.312 19.594 1 92 101 ALA A O 1
ATOM 740 N N . ARG A 1 102 ? -2.297 7.297 19.047 1 91.06 102 ARG A N 1
ATOM 741 C CA . ARG A 1 102 ? -1.217 6.672 19.812 1 91.06 102 ARG A CA 1
ATOM 742 C C . ARG A 1 102 ? 0.138 6.957 19.172 1 91.06 102 ARG A C 1
ATOM 744 O O . ARG A 1 102 ? 1.139 7.121 19.875 1 91.06 102 ARG A O 1
ATOM 751 N N . VAL A 1 103 ? 0.14 7.109 17.969 1 86.88 103 VAL A N 1
ATOM 752 C CA . VAL A 1 103 ? 1.398 7.191 17.234 1 86.88 103 VAL A CA 1
ATOM 753 C C . VAL A 1 103 ? 1.767 8.656 17.016 1 86.88 103 VAL A C 1
ATOM 755 O O . VAL A 1 103 ? 2.926 9.047 17.172 1 86.88 103 VAL A O 1
ATOM 758 N N . ALA A 1 104 ? 0.907 9.461 16.5 1 71.56 104 ALA A N 1
ATOM 759 C CA . ALA A 1 104 ? 1.165 10.836 16.078 1 71.56 104 ALA A CA 1
ATOM 760 C C . ALA A 1 104 ? 1.618 11.695 17.25 1 71.56 104 ALA A C 1
ATOM 762 O O . ALA A 1 104 ? 2.357 12.672 17.078 1 71.56 104 ALA A O 1
ATOM 763 N N . PHE A 1 105 ? 1.207 11.305 18.438 1 66.44 105 PHE A N 1
ATOM 764 C CA . PHE A 1 105 ? 1.49 12.195 19.562 1 66.44 105 PHE A CA 1
ATOM 765 C C . PHE A 1 105 ? 2.404 11.516 20.562 1 66.44 105 PHE A C 1
ATOM 767 O O . PHE A 1 105 ? 2.572 12.008 21.688 1 66.44 105 PHE A O 1
ATOM 774 N N . ALA A 1 106 ? 2.879 10.391 20.031 1 55.28 106 ALA A N 1
ATOM 775 C CA . ALA A 1 106 ? 3.814 9.828 21 1 55.28 106 ALA A CA 1
ATOM 776 C C . ALA A 1 106 ? 5.195 10.461 20.859 1 55.28 106 ALA A C 1
ATOM 778 O O . ALA A 1 106 ? 5.582 10.898 19.766 1 55.28 106 ALA A O 1
ATOM 779 N N . MET B 1 1 ? -1.775 5.895 -5.035 1 94.44 1 MET B N 1
ATOM 780 C CA . MET B 1 1 ? -1.223 6.969 -4.215 1 94.44 1 MET B CA 1
ATOM 781 C C . MET B 1 1 ? 0.124 6.562 -3.625 1 94.44 1 MET B C 1
ATOM 783 O O . MET B 1 1 ? 0.266 5.461 -3.088 1 94.44 1 MET B O 1
ATOM 787 N N . ARG B 1 2 ? 1.135 7.496 -3.734 1 96 2 ARG B N 1
ATOM 788 C CA . ARG B 1 2 ? 2.469 7.203 -3.219 1 96 2 ARG B CA 1
ATOM 789 C C . ARG B 1 2 ? 2.498 7.281 -1.696 1 96 2 ARG B C 1
ATOM 7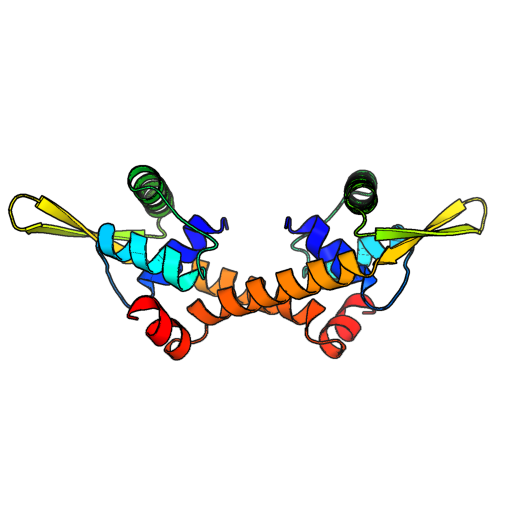91 O O . ARG B 1 2 ? 1.725 8.031 -1.094 1 96 2 ARG B O 1
ATOM 798 N N . ALA B 1 3 ? 3.457 6.57 -1.151 1 98.06 3 ALA B N 1
ATOM 799 C CA . ALA B 1 3 ? 3.514 6.434 0.302 1 98.06 3 ALA B CA 1
ATOM 800 C C . ALA B 1 3 ? 3.668 7.793 0.975 1 98.06 3 ALA B C 1
ATOM 802 O O . ALA B 1 3 ? 2.979 8.094 1.952 1 98.06 3 ALA B O 1
ATOM 803 N N . PRO B 1 4 ? 4.523 8.719 0.473 1 98.69 4 PRO B N 1
ATOM 804 C CA . PRO B 1 4 ? 4.645 10.016 1.149 1 98.69 4 PRO B CA 1
ATOM 805 C C . PRO B 1 4 ? 3.34 10.805 1.144 1 98.69 4 PRO B C 1
ATOM 807 O O . PRO B 1 4 ? 2.943 11.359 2.174 1 98.69 4 PRO B O 1
ATOM 810 N N . SER B 1 5 ? 2.666 10.797 0.027 1 98.81 5 SER B N 1
ATOM 811 C CA . SER B 1 5 ? 1.387 11.492 -0.062 1 98.81 5 SER B CA 1
ATOM 812 C C . SER B 1 5 ? 0.365 10.898 0.9 1 98.81 5 SER B C 1
ATOM 814 O O . SER B 1 5 ? -0.356 11.625 1.58 1 98.81 5 SER B O 1
ATOM 816 N N . TYR B 1 6 ? 0.306 9.617 0.923 1 98.88 6 TYR B N 1
ATOM 817 C CA . TYR B 1 6 ? -0.632 8.906 1.789 1 98.88 6 TYR B CA 1
ATOM 818 C C . TYR B 1 6 ? -0.43 9.305 3.248 1 98.88 6 TYR B C 1
ATOM 820 O O . TYR B 1 6 ? -1.386 9.672 3.936 1 98.88 6 TYR B O 1
ATOM 828 N N . PHE B 1 7 ? 0.818 9.289 3.666 1 98.69 7 PHE B N 1
ATOM 829 C CA . PHE B 1 7 ? 1.062 9.5 5.09 1 98.69 7 PHE B CA 1
ATOM 830 C C . PHE B 1 7 ? 0.979 10.977 5.441 1 98.69 7 PHE B C 1
ATOM 832 O O . PHE B 1 7 ? 0.656 11.328 6.578 1 98.69 7 PHE B O 1
ATOM 839 N N . VAL B 1 8 ? 1.236 11.875 4.484 1 98.75 8 VAL B N 1
ATOM 840 C CA . VAL B 1 8 ? 0.983 13.289 4.719 1 98.75 8 VAL B CA 1
ATOM 841 C C . VAL B 1 8 ? -0.512 13.516 4.934 1 98.75 8 VAL B C 1
ATOM 843 O O . VAL B 1 8 ? -0.911 14.219 5.863 1 98.75 8 VAL B O 1
ATOM 846 N N . LEU B 1 9 ? -1.329 12.93 4.074 1 98.88 9 LEU B N 1
ATOM 847 C CA . LEU B 1 9 ? -2.771 13.07 4.246 1 98.88 9 LEU B CA 1
AT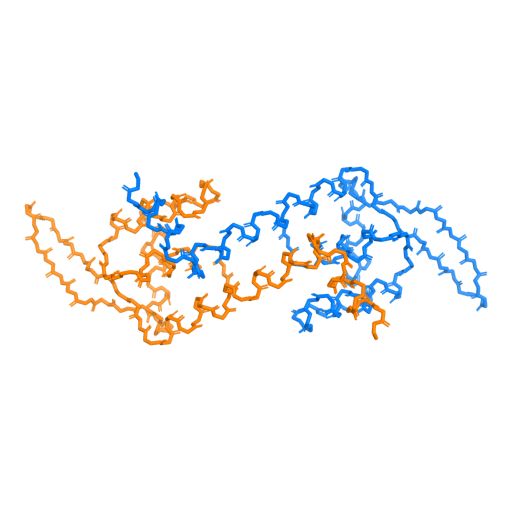OM 848 C C . LEU B 1 9 ? -3.221 12.484 5.578 1 98.88 9 LEU B C 1
ATOM 850 O O . LEU B 1 9 ? -4.039 13.086 6.281 1 98.88 9 LEU B O 1
ATOM 854 N N . ALA B 1 10 ? -2.682 11.328 5.918 1 98.81 10 ALA B N 1
ATOM 855 C CA . ALA B 1 10 ? -3.031 10.688 7.18 1 98.81 10 ALA B CA 1
ATOM 856 C C . ALA B 1 10 ? -2.682 11.586 8.367 1 98.81 10 ALA B C 1
ATOM 858 O O . ALA B 1 10 ? -3.43 11.648 9.344 1 98.81 10 ALA B O 1
ATOM 859 N N . ALA B 1 11 ? -1.57 12.258 8.266 1 98.25 11 ALA B N 1
ATOM 860 C CA . ALA B 1 11 ? -1.086 13.117 9.336 1 98.25 11 ALA B CA 1
ATOM 861 C C . ALA B 1 11 ? -2.051 14.273 9.594 1 98.25 11 ALA B C 1
ATOM 863 O O . ALA B 1 11 ? -2.029 14.883 10.664 1 98.25 11 ALA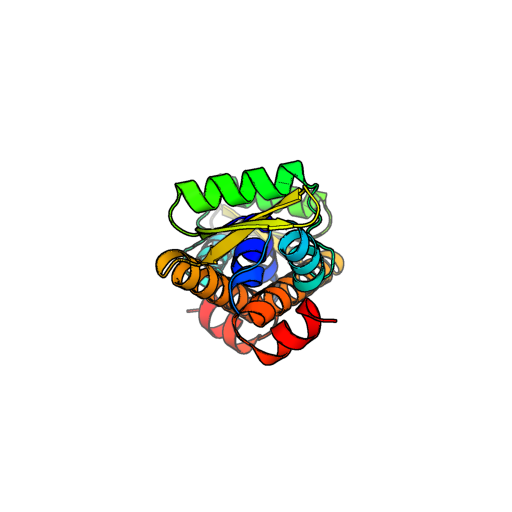 B O 1
ATOM 864 N N . LEU B 1 12 ? -2.916 14.555 8.648 1 98.31 12 LEU B N 1
ATOM 865 C CA . LEU B 1 12 ? -3.768 15.734 8.727 1 98.31 12 LEU B CA 1
ATOM 866 C C . LEU B 1 12 ? -5.203 15.352 9.062 1 98.31 12 LEU B C 1
ATOM 868 O O . LEU B 1 12 ? -6.082 16.219 9.148 1 98.31 12 LEU B O 1
ATOM 872 N N . LEU B 1 13 ? -5.473 14.094 9.297 1 98.19 13 LEU B N 1
ATOM 873 C CA . LEU B 1 13 ? -6.824 13.586 9.492 1 98.19 13 LEU B CA 1
ATOM 874 C C . LEU B 1 13 ? -7.457 14.18 10.742 1 98.19 13 LEU B C 1
ATOM 876 O O . LEU B 1 13 ? 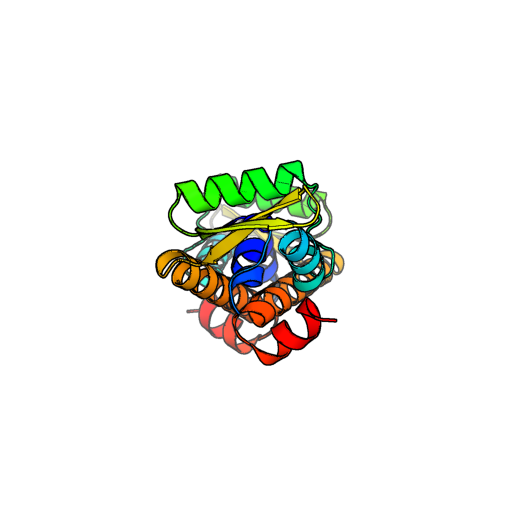-8.664 14.43 10.773 1 98.19 13 LEU B O 1
ATOM 880 N N . ASP B 1 14 ? -6.629 14.453 11.75 1 96 14 ASP B N 1
ATOM 881 C CA . ASP B 1 14 ? -7.184 14.891 13.031 1 96 14 ASP B CA 1
ATOM 882 C C . ASP B 1 14 ? -7.164 16.406 13.148 1 96 14 ASP B C 1
ATOM 884 O O . ASP B 1 14 ? -7.469 16.969 14.203 1 96 14 ASP B O 1
ATOM 888 N N . GLY B 1 15 ? -6.727 17.062 12.125 1 96.19 15 GLY B N 1
ATOM 889 C CA . GLY B 1 15 ? -6.781 18.516 12.109 1 96.19 15 GLY B CA 1
ATOM 890 C C . GLY B 1 15 ? -5.582 19.156 11.43 1 96.19 15 GLY B C 1
ATOM 891 O O . GLY B 1 15 ? -4.652 18.453 11.023 1 96.19 15 GLY B O 1
ATOM 892 N N . PRO B 1 16 ? -5.641 20.469 11.312 1 97.31 16 PRO B N 1
ATOM 893 C CA . PRO B 1 16 ? -4.555 21.203 10.664 1 97.31 16 PRO B CA 1
ATOM 894 C C . PRO B 1 16 ? -3.23 21.094 11.422 1 97.31 16 PRO B C 1
ATOM 896 O O . PRO B 1 16 ? -3.221 21.062 12.656 1 97.31 16 PRO B O 1
ATOM 899 N N . ARG B 1 17 ? -2.184 21.031 10.695 1 96.56 17 ARG B N 1
ATOM 900 C CA . ARG B 1 17 ? -0.837 20.984 11.258 1 96.56 17 ARG B CA 1
ATOM 901 C C . ARG B 1 17 ? 0.132 21.828 10.422 1 96.56 17 ARG B C 1
ATOM 903 O O . ARG B 1 17 ? -0.077 22.016 9.219 1 96.56 17 ARG B O 1
ATOM 910 N N . HIS B 1 18 ? 1.152 22.359 11.031 1 95.44 18 HIS B N 1
ATOM 911 C CA . HIS B 1 18 ? 2.189 23.016 10.25 1 95.44 18 HIS B CA 1
ATOM 912 C C . HIS B 1 18 ? 3.271 22.031 9.82 1 95.44 18 HIS B C 1
ATOM 914 O O . HIS B 1 18 ? 3.344 20.922 10.352 1 95.44 18 HIS B O 1
ATOM 920 N N . GLY B 1 19 ? 4.047 22.406 8.867 1 94.12 19 GLY B N 1
ATOM 921 C CA . GLY B 1 19 ? 4.961 21.531 8.148 1 94.12 19 GLY B CA 1
ATOM 922 C C . GLY B 1 19 ? 5.84 20.703 9.062 1 94.12 19 GLY B C 1
ATOM 923 O O . GLY B 1 19 ? 6.004 19.5 8.852 1 94.12 19 GLY B O 1
ATOM 924 N N . TYR B 1 20 ? 6.336 21.359 10.062 1 92.44 20 TYR B N 1
ATOM 925 C CA . TYR B 1 20 ? 7.242 20.688 10.984 1 92.44 20 TYR B CA 1
ATOM 926 C C . TYR B 1 20 ? 6.535 19.531 11.695 1 92.44 20 TYR B C 1
ATOM 928 O O . TYR B 1 20 ? 7.109 18.453 11.867 1 92.44 20 TYR B O 1
ATOM 936 N N . VAL B 1 21 ? 5.391 19.734 12.133 1 94.56 21 VAL B N 1
ATOM 937 C CA . VAL B 1 21 ? 4.605 18.703 12.82 1 94.56 21 VAL B CA 1
ATOM 938 C C . VAL B 1 21 ? 4.246 17.594 11.852 1 94.56 21 VAL B C 1
ATOM 940 O O . VAL B 1 21 ? 4.293 16.406 12.211 1 94.56 21 VAL B O 1
ATOM 943 N N . ILE B 1 22 ? 3.99 17.938 10.602 1 97.44 22 ILE B N 1
ATOM 944 C CA . ILE B 1 22 ? 3.652 16.938 9.594 1 97.44 22 ILE B CA 1
ATOM 945 C C . ILE B 1 22 ? 4.855 16.031 9.344 1 97.44 22 ILE B C 1
ATOM 947 O O . ILE B 1 22 ? 4.703 14.82 9.211 1 97.44 22 ILE B O 1
ATOM 951 N N . LEU B 1 23 ? 5.984 16.688 9.344 1 96.62 23 LEU B N 1
ATOM 952 C CA . LEU B 1 23 ? 7.215 15.945 9.102 1 96.62 23 LEU B CA 1
ATOM 953 C C . LEU B 1 23 ? 7.375 14.812 10.117 1 96.62 23 LEU B C 1
ATOM 955 O O . LEU B 1 23 ? 7.586 13.664 9.742 1 96.62 23 LEU B O 1
ATOM 959 N N . GLY B 1 24 ? 7.207 15.109 11.391 1 96.25 24 GLY B N 1
ATOM 960 C CA . GLY B 1 24 ? 7.316 14.117 12.445 1 96.25 24 GLY B CA 1
ATOM 961 C C . GLY B 1 24 ? 6.199 13.094 12.414 1 96.25 24 GLY B C 1
ATOM 962 O O . GLY B 1 24 ? 6.438 11.906 12.633 1 96.25 24 GLY B O 1
ATOM 963 N N . ALA B 1 25 ? 5.012 13.492 12.117 1 97.31 25 ALA B N 1
ATOM 964 C CA . ALA B 1 25 ? 3.852 12.609 12.07 1 97.31 25 ALA B CA 1
ATOM 965 C C . ALA B 1 25 ? 4 11.57 10.969 1 97.31 25 ALA B C 1
ATOM 967 O O . ALA B 1 25 ? 3.67 10.391 11.156 1 97.31 25 ALA B O 1
ATOM 968 N N . VAL B 1 26 ? 4.496 11.977 9.797 1 98 26 VAL B N 1
ATOM 969 C CA . VAL B 1 26 ? 4.684 11.07 8.672 1 98 26 VAL B CA 1
ATOM 970 C C . VAL B 1 26 ? 5.641 9.945 9.062 1 98 26 VAL B C 1
ATOM 972 O O . VAL B 1 26 ? 5.367 8.773 8.805 1 98 26 VAL B O 1
ATOM 975 N N . GLU B 1 27 ? 6.719 10.312 9.695 1 97.5 27 GLU B N 1
ATOM 976 C CA . GLU B 1 27 ? 7.699 9.32 10.125 1 97.5 27 GLU B CA 1
ATOM 977 C C . GLU B 1 27 ? 7.09 8.352 11.133 1 97.5 27 GLU B C 1
ATOM 979 O O . GLU B 1 27 ? 7.273 7.137 11.023 1 97.5 27 GLU B O 1
ATOM 984 N N . ALA B 1 28 ? 6.309 8.891 12.07 1 97.25 28 ALA B N 1
ATOM 985 C CA . ALA B 1 28 ? 5.699 8.078 13.125 1 97.25 28 ALA B CA 1
ATOM 986 C C . ALA B 1 28 ? 4.621 7.16 12.555 1 97.25 28 ALA B C 1
ATOM 988 O O . ALA B 1 28 ? 4.629 5.953 12.805 1 97.25 28 ALA B O 1
ATOM 989 N N . LEU B 1 29 ? 3.754 7.688 11.719 1 97.69 29 LEU B N 1
ATOM 990 C CA . LEU B 1 29 ? 2.615 6.949 11.18 1 97.69 29 LEU B CA 1
ATOM 991 C C . LEU B 1 29 ? 3.08 5.859 10.219 1 97.69 29 LEU B C 1
ATOM 993 O O . LEU B 1 29 ? 2.41 4.836 10.062 1 97.69 29 LEU B O 1
ATOM 997 N N . SER B 1 30 ? 4.234 6.055 9.57 1 97.75 30 SER B N 1
ATOM 998 C CA . SER B 1 30 ? 4.762 5.082 8.617 1 97.75 30 SER B CA 1
ATOM 999 C C . SER B 1 30 ? 5.68 4.074 9.312 1 97.75 30 SER B C 1
ATOM 1001 O O . SER B 1 30 ? 6.277 3.221 8.656 1 97.75 30 SER B O 1
ATOM 1003 N N . GLU B 1 31 ? 5.84 4.27 10.641 1 95.62 31 GLU B N 1
ATOM 1004 C CA . GLU B 1 31 ? 6.738 3.434 11.438 1 95.62 31 GLU B CA 1
ATOM 1005 C C . GLU B 1 31 ? 8.164 3.477 10.891 1 95.62 31 GLU B C 1
ATOM 1007 O O . GLU B 1 31 ? 8.828 2.443 10.797 1 95.62 31 GLU B O 1
ATOM 1012 N N . GLY B 1 32 ? 8.508 4.664 10.398 1 96.31 32 GLY B N 1
ATOM 1013 C CA . GLY B 1 32 ? 9.875 4.918 9.977 1 96.31 32 GLY B CA 1
ATOM 1014 C C . GLY B 1 32 ? 10.141 4.523 8.539 1 96.31 32 GLY B C 1
ATOM 1015 O O . GLY B 1 32 ? 11.242 4.719 8.031 1 96.31 32 GLY B O 1
ATOM 1016 N N . SER B 1 33 ? 9.156 4.016 7.828 1 96.75 33 SER B N 1
ATOM 1017 C CA . SER B 1 33 ? 9.367 3.557 6.457 1 96.75 33 SER B CA 1
ATOM 1018 C C . SER B 1 33 ? 9.375 4.727 5.477 1 96.75 33 SER B C 1
ATOM 1020 O O . SER B 1 33 ? 9.805 4.578 4.332 1 96.75 33 SER B O 1
ATOM 1022 N N . VAL B 1 34 ? 8.836 5.902 5.93 1 97.75 34 VAL B N 1
ATOM 1023 C CA . VAL B 1 34 ? 8.844 7.129 5.141 1 97.75 34 VAL B CA 1
ATOM 1024 C C . VAL B 1 34 ? 9.516 8.25 5.934 1 97.75 34 VAL B C 1
ATOM 1026 O O . VAL B 1 34 ? 9.008 8.68 6.969 1 97.75 34 VAL B O 1
ATOM 1029 N N . THR B 1 35 ? 10.609 8.648 5.473 1 97.81 35 THR B N 1
ATOM 1030 C CA . THR B 1 35 ? 11.312 9.805 6.023 1 97.8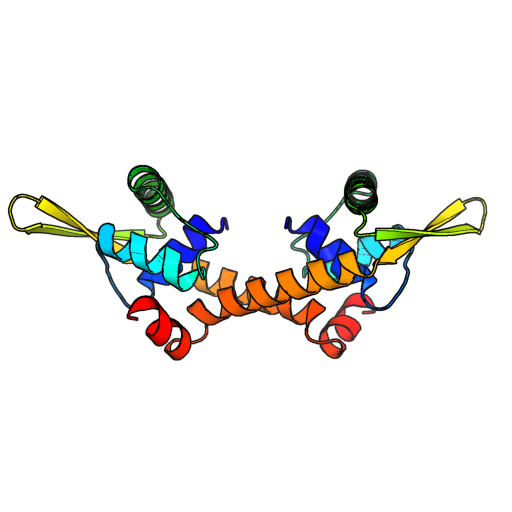1 35 THR B CA 1
ATOM 1031 C C . THR B 1 35 ? 11.531 10.867 4.945 1 97.81 35 THR B C 1
ATOM 1033 O O . THR B 1 35 ? 12.07 10.578 3.877 1 97.81 35 THR B O 1
ATOM 1036 N N . LEU B 1 36 ? 11.109 12.055 5.203 1 97.75 36 LEU B N 1
ATOM 1037 C CA . LEU B 1 36 ? 11.18 13.141 4.23 1 97.75 36 LEU B CA 1
ATOM 1038 C C . LEU B 1 36 ? 12.109 14.242 4.707 1 97.75 36 LEU B C 1
ATOM 1040 O O . LEU B 1 36 ? 12.109 14.594 5.887 1 97.75 36 LEU B O 1
ATOM 1044 N N . ALA B 1 37 ? 12.914 14.672 3.803 1 97.56 37 ALA B N 1
ATOM 1045 C CA . ALA B 1 37 ? 13.555 15.961 4.039 1 97.56 37 ALA B CA 1
ATOM 1046 C C . ALA B 1 37 ? 12.547 17.109 3.98 1 97.56 37 ALA B C 1
ATOM 1048 O O . ALA B 1 37 ? 11.453 16.938 3.438 1 97.56 37 ALA B O 1
ATOM 1049 N N . THR B 1 38 ? 12.961 18.25 4.598 1 95.56 38 THR B N 1
ATOM 1050 C CA . THR B 1 38 ? 12.062 19.406 4.641 1 95.56 38 THR B CA 1
ATOM 1051 C C . THR B 1 38 ? 11.625 19.797 3.232 1 95.56 38 THR B C 1
ATOM 1053 O O . THR B 1 38 ? 10.43 19.969 2.975 1 95.56 38 THR B O 1
ATOM 1056 N N . GLY B 1 39 ? 12.523 19.891 2.359 1 97.12 39 GLY B N 1
ATOM 1057 C CA . GLY B 1 39 ? 12.195 20.234 0.983 1 97.12 39 GLY B CA 1
ATOM 1058 C C . GLY B 1 39 ? 11.25 19.25 0.331 1 97.12 39 GLY B C 1
ATOM 1059 O O . GLY B 1 39 ? 10.336 19.641 -0.397 1 97.12 39 GLY B O 1
ATOM 1060 N N . SER B 1 40 ? 11.438 17.938 0.572 1 98.19 40 SER B N 1
ATOM 1061 C CA . SER B 1 40 ? 10.586 16.891 0.021 1 98.19 40 SER B CA 1
ATOM 1062 C C . SER B 1 40 ? 9.172 17 0.57 1 98.19 40 SER B C 1
ATOM 1064 O O . SER B 1 40 ? 8.195 16.781 -0.16 1 98.19 40 SER B O 1
ATOM 1066 N N . LEU B 1 41 ? 9.086 17.312 1.844 1 98.31 41 LEU B N 1
ATOM 1067 C CA . LEU B 1 41 ? 7.766 17.469 2.441 1 98.31 41 LEU B CA 1
ATOM 1068 C C . LEU B 1 41 ? 6.977 18.562 1.744 1 98.31 41 LEU B C 1
ATOM 1070 O O . LEU B 1 41 ? 5.812 18.375 1.38 1 98.31 41 LEU B O 1
ATOM 1074 N N . TYR B 1 42 ? 7.621 19.609 1.512 1 97.69 42 TYR B N 1
ATOM 1075 C CA . TYR B 1 42 ? 6.895 20.75 0.965 1 97.69 42 TYR B CA 1
ATOM 1076 C C . TYR B 1 42 ? 6.602 20.562 -0.517 1 97.69 42 TYR B C 1
ATOM 1078 O O . TYR B 1 42 ? 5.598 21.047 -1.031 1 97.69 42 TYR B O 1
ATOM 1086 N N . ALA B 1 43 ? 7.426 19.828 -1.185 1 98.62 43 ALA B N 1
ATOM 1087 C CA . ALA B 1 43 ? 7.094 19.422 -2.549 1 98.62 43 ALA B CA 1
ATOM 1088 C C . ALA B 1 43 ? 5.84 18.547 -2.572 1 98.62 43 ALA B C 1
ATOM 1090 O O . ALA B 1 43 ? 4.98 18.719 -3.441 1 98.62 43 ALA B O 1
ATOM 1091 N N . VAL B 1 44 ? 5.754 17.625 -1.623 1 98.81 44 VAL B N 1
ATOM 1092 C CA . VAL B 1 44 ? 4.582 16.766 -1.515 1 98.81 44 VAL B CA 1
ATOM 1093 C C . VAL B 1 44 ? 3.352 17.609 -1.19 1 98.81 44 VAL B C 1
ATOM 1095 O O . VAL B 1 44 ? 2.299 17.438 -1.812 1 98.81 44 VAL B O 1
ATOM 1098 N N . LEU B 1 45 ? 3.492 18.531 -0.234 1 98.69 45 LEU B N 1
ATOM 1099 C CA . LEU B 1 45 ? 2.381 19.391 0.147 1 98.69 45 LEU B CA 1
ATOM 1100 C C . LEU B 1 45 ? 1.934 20.25 -1.029 1 98.69 45 LEU B C 1
ATOM 1102 O O . LEU B 1 45 ? 0.734 20.438 -1.245 1 98.69 45 LEU B O 1
ATOM 1106 N N . ASP B 1 46 ? 2.871 20.703 -1.786 1 98.12 46 ASP B N 1
ATOM 1107 C CA . ASP B 1 46 ? 2.557 21.516 -2.961 1 98.12 46 ASP B CA 1
ATOM 1108 C C . ASP B 1 46 ? 1.778 20.703 -3.994 1 98.12 46 ASP B C 1
ATOM 1110 O O . ASP B 1 46 ? 0.771 21.172 -4.527 1 98.12 46 ASP B O 1
ATOM 1114 N N . ARG B 1 47 ? 2.209 19.562 -4.219 1 98.62 47 ARG B N 1
ATOM 1115 C CA . ARG B 1 47 ? 1.532 18.703 -5.176 1 98.62 47 ARG B CA 1
ATOM 1116 C C . ARG B 1 47 ? 0.117 18.375 -4.711 1 98.62 47 ARG B C 1
ATOM 1118 O O . ARG B 1 47 ? -0.825 18.406 -5.504 1 98.62 47 ARG B O 1
ATOM 1125 N N . LEU B 1 48 ? -0.029 18.047 -3.439 1 98.81 48 LEU B N 1
ATOM 1126 C CA . LEU B 1 48 ? -1.336 17.703 -2.883 1 98.81 48 LEU B CA 1
ATOM 1127 C C . LEU B 1 48 ? -2.264 18.922 -2.91 1 98.81 48 LEU B C 1
ATOM 1129 O O . LEU B 1 48 ? -3.467 18.781 -3.135 1 98.81 48 LEU B O 1
ATOM 1133 N N . SER B 1 49 ? -1.698 20.062 -2.646 1 98.56 49 SER B N 1
ATOM 1134 C CA . SER B 1 49 ? -2.473 21.297 -2.746 1 98.56 49 SER B CA 1
ATOM 1135 C C . SER B 1 49 ? -2.928 21.547 -4.18 1 98.56 49 SER B C 1
ATOM 1137 O O . SER B 1 49 ? -4.086 21.891 -4.418 1 98.56 49 SER B O 1
ATOM 1139 N N . GLY B 1 50 ? -1.981 21.391 -5.102 1 98.44 50 GLY B N 1
ATOM 1140 C CA . GLY B 1 50 ? -2.309 21.531 -6.512 1 98.44 50 GLY B CA 1
ATOM 1141 C C . GLY B 1 50 ? -3.398 20.594 -6.977 1 98.44 50 GLY B C 1
ATOM 1142 O O . GLY B 1 50 ? -4.184 20.922 -7.867 1 98.44 50 GLY B O 1
ATOM 1143 N N . ALA B 1 51 ? -3.518 19.469 -6.328 1 98.69 51 ALA B N 1
ATOM 1144 C CA . ALA B 1 51 ? -4.512 18.453 -6.668 1 98.69 51 ALA B CA 1
ATOM 1145 C C . ALA B 1 51 ? -5.812 18.688 -5.902 1 98.69 51 ALA B C 1
ATOM 1147 O O . ALA B 1 51 ? -6.773 17.938 -6.066 1 98.69 51 ALA B O 1
ATOM 1148 N N . GLY B 1 52 ? -5.805 19.672 -4.977 1 98.75 52 GLY B N 1
ATOM 1149 C CA . GLY B 1 52 ? -7.008 20.016 -4.234 1 98.75 52 GLY B CA 1
ATOM 1150 C C . GLY B 1 52 ? -7.262 19.109 -3.051 1 98.75 52 GLY B C 1
ATOM 1151 O O . GLY B 1 52 ? -8.391 19.016 -2.564 1 98.75 52 GLY B O 1
ATOM 1152 N N . LEU B 1 53 ? -6.25 18.375 -2.598 1 98.94 53 LEU B N 1
ATOM 1153 C CA . LEU B 1 53 ? -6.418 17.406 -1.523 1 98.94 53 LEU B CA 1
ATOM 1154 C C . LEU B 1 53 ? -6.074 18.016 -0.172 1 98.94 53 LEU B C 1
ATOM 1156 O O . LEU B 1 53 ? -6.531 17.531 0.868 1 98.94 53 LEU B O 1
ATOM 1160 N N . VAL B 1 54 ? -5.211 19.031 -0.169 1 98.81 54 VAL B N 1
ATOM 1161 C CA . VAL B 1 54 ? -4.789 19.781 1.013 1 98.81 54 VAL B CA 1
ATOM 1162 C C . VAL B 1 54 ? -4.91 21.281 0.749 1 98.81 54 VAL B C 1
ATOM 1164 O O . VAL B 1 54 ? -4.867 21.719 -0.402 1 98.81 54 VAL B O 1
ATOM 1167 N N . GLU B 1 55 ? -5.125 22 1.774 1 98.75 55 GLU B N 1
ATOM 1168 C CA . GLU B 1 55 ? -5.172 23.453 1.655 1 98.75 55 GLU B CA 1
ATOM 1169 C C . GLU B 1 55 ? -4.426 24.125 2.803 1 98.75 55 GLU B C 1
ATOM 1171 O O . GLU B 1 55 ? -4.316 23.562 3.895 1 98.75 55 GLU B O 1
ATOM 1176 N N . VAL B 1 56 ? -3.924 25.328 2.529 1 97.38 56 VAL B N 1
ATOM 1177 C CA . VAL B 1 56 ? -3.354 26.156 3.584 1 97.38 56 VAL B CA 1
ATOM 1178 C C . VAL B 1 56 ? -4.473 26.859 4.355 1 97.38 56 VAL B C 1
ATOM 1180 O O . VAL B 1 56 ? -5.328 27.516 3.758 1 97.38 56 VAL B O 1
ATOM 1183 N N . THR B 1 57 ? -4.465 26.703 5.629 1 96.75 57 THR B N 1
ATOM 1184 C CA . THR B 1 57 ? -5.559 27.266 6.41 1 96.75 57 THR B CA 1
ATOM 1185 C C . THR B 1 57 ? -5.125 28.562 7.082 1 96.75 57 THR B C 1
ATOM 1187 O O . THR B 1 57 ? -5.953 29.453 7.336 1 96.75 57 THR B O 1
ATOM 1190 N N . SER B 1 58 ? -3.941 28.688 7.457 1 94 58 SER B N 1
ATOM 1191 C CA . SER B 1 58 ? -3.449 29.891 8.109 1 94 58 SER B CA 1
ATOM 1192 C C . SER B 1 58 ? -1.93 29.984 8.023 1 94 58 SER B C 1
ATOM 1194 O O . SER B 1 58 ? -1.256 29 7.738 1 94 58 SER B O 1
ATOM 1196 N N . GLU B 1 59 ? -1.52 31.172 8.094 1 92.12 59 GLU B N 1
ATOM 1197 C CA . GLU B 1 59 ? -0.096 31.484 8.227 1 92.12 59 GLU B CA 1
ATOM 1198 C C . GLU B 1 59 ? 0.177 32.344 9.453 1 92.12 59 GLU B C 1
ATOM 1200 O O . GLU B 1 59 ? -0.505 33.344 9.688 1 92.12 59 GLU B O 1
ATOM 1205 N N . GLU B 1 60 ? 1.046 31.828 10.289 1 88.31 60 GLU B N 1
ATOM 1206 C CA . GLU B 1 60 ? 1.396 32.594 11.492 1 88.31 60 GLU B CA 1
ATOM 1207 C C . GLU B 1 60 ? 2.902 32.812 11.586 1 88.31 60 GLU B C 1
ATOM 1209 O O . GLU B 1 60 ? 3.689 31.969 11.156 1 88.31 60 GLU B O 1
ATOM 1214 N N . THR B 1 61 ? 3.203 34 11.977 1 87.88 61 THR B N 1
ATOM 1215 C CA . THR B 1 61 ? 4.609 34.281 12.242 1 87.88 61 THR B CA 1
ATOM 1216 C C . THR B 1 61 ? 4.914 34.156 13.734 1 87.88 61 THR B C 1
ATOM 1218 O O . THR B 1 61 ? 4.336 34.875 14.547 1 87.88 61 THR B O 1
ATOM 1221 N N . VAL B 1 62 ? 5.594 33.156 14.078 1 80.5 62 VAL B N 1
ATOM 1222 C CA . VAL B 1 62 ? 5.996 32.938 15.469 1 80.5 62 VAL B CA 1
ATOM 1223 C C . VAL B 1 62 ? 7.516 33 15.578 1 80.5 62 VAL B C 1
ATOM 1225 O O . VAL B 1 62 ? 8.234 32.281 14.906 1 80.5 62 VAL B O 1
ATOM 1228 N N . ASN B 1 63 ? 7.969 33.844 16.469 1 86.81 63 ASN B N 1
ATOM 1229 C CA . ASN B 1 63 ? 9.398 34.031 16.703 1 86.81 63 ASN B CA 1
ATOM 1230 C C . ASN B 1 63 ? 10.148 34.25 15.398 1 86.81 63 ASN B C 1
ATOM 1232 O O . ASN B 1 63 ? 11.195 33.656 15.156 1 86.81 63 ASN B O 1
ATOM 1236 N N . GLY B 1 64 ? 9.555 35.031 14.5 1 86 64 GLY B N 1
ATOM 1237 C CA . GLY B 1 64 ? 10.203 35.406 13.258 1 86 64 GLY B CA 1
ATOM 1238 C C . GLY B 1 64 ? 10.133 34.344 12.18 1 86 64 GLY B C 1
ATOM 1239 O O . GLY B 1 64 ? 10.617 34.562 11.07 1 86 64 GLY B O 1
ATOM 1240 N N . ARG B 1 65 ? 9.516 33.219 12.68 1 86.06 65 ARG B N 1
ATOM 1241 C CA . ARG B 1 65 ? 9.383 32.156 11.695 1 86.06 65 ARG B CA 1
ATOM 1242 C C . ARG B 1 65 ? 7.934 32 11.242 1 86.06 65 ARG B C 1
ATOM 1244 O O . ARG B 1 65 ? 7.016 32 12.07 1 86.06 65 ARG B O 1
ATOM 1251 N N . THR B 1 66 ? 7.824 32.031 9.938 1 89.31 66 THR B N 1
ATOM 1252 C CA . THR B 1 66 ? 6.488 31.859 9.375 1 89.31 66 THR B CA 1
ATOM 1253 C C . THR B 1 66 ? 6.07 30.391 9.391 1 89.31 66 THR B C 1
ATOM 1255 O O . THR B 1 66 ? 6.824 29.531 8.938 1 89.31 66 THR B O 1
ATOM 1258 N N . ARG B 1 67 ? 4.926 30.141 10.109 1 91.62 67 ARG B N 1
ATOM 1259 C CA . ARG B 1 67 ? 4.352 28.797 10.133 1 91.62 67 ARG B CA 1
ATOM 1260 C C . ARG B 1 67 ? 3.078 28.719 9.297 1 91.62 67 ARG B C 1
ATOM 1262 O O . ARG B 1 67 ? 2.145 29.5 9.516 1 91.62 67 ARG B O 1
ATOM 1269 N N . ARG B 1 68 ? 3.162 27.859 8.297 1 93.94 68 ARG B N 1
ATOM 1270 C CA . ARG B 1 68 ? 1.988 27.609 7.473 1 93.94 68 ARG B CA 1
ATOM 1271 C C . ARG B 1 68 ? 1.27 26.328 7.906 1 93.94 68 ARG B C 1
ATOM 1273 O O . ARG B 1 68 ? 1.901 25.281 8.094 1 93.94 68 ARG B O 1
ATOM 1280 N N . TYR B 1 69 ? -0.048 26.531 8.133 1 97.06 69 TYR B N 1
ATOM 1281 C CA . TYR B 1 69 ? -0.856 25.391 8.555 1 97.06 69 TYR B CA 1
ATOM 1282 C C . TYR B 1 69 ? -1.62 24.797 7.383 1 97.06 69 TYR B C 1
ATOM 1284 O O . TYR B 1 69 ? -2.158 25.531 6.547 1 97.06 69 TYR B O 1
ATOM 1292 N N . TYR B 1 70 ? -1.586 23.484 7.355 1 98.31 70 TYR B N 1
ATOM 1293 C CA . TYR B 1 70 ? -2.246 22.734 6.297 1 98.31 70 TYR B CA 1
ATOM 1294 C C . TYR B 1 70 ? -3.381 21.891 6.859 1 98.31 70 TYR B C 1
ATOM 1296 O O . TYR B 1 70 ? -3.289 21.375 7.977 1 98.31 70 TYR B O 1
ATOM 1304 N N . ALA B 1 71 ? -4.426 21.734 6.043 1 98.81 71 ALA B N 1
ATOM 1305 C CA . ALA B 1 71 ? -5.566 20.891 6.398 1 98.81 71 ALA B CA 1
ATOM 1306 C C . ALA B 1 71 ? -6.027 20.047 5.207 1 98.81 71 ALA B C 1
ATOM 1308 O O . ALA B 1 71 ? -5.762 20.406 4.055 1 98.81 71 ALA B O 1
ATOM 1309 N N . LEU B 1 72 ? -6.707 19 5.508 1 98.81 72 LEU B N 1
ATOM 1310 C CA . LEU B 1 72 ? -7.367 18.234 4.457 1 98.81 72 LEU B CA 1
ATOM 1311 C C . LEU B 1 72 ? -8.57 18.984 3.91 1 98.81 72 LEU B C 1
ATOM 1313 O O . LEU B 1 72 ? -9.305 19.625 4.668 1 98.81 72 LEU B O 1
ATOM 1317 N N . THR B 1 73 ? -8.68 18.906 2.594 1 98.88 73 THR B N 1
ATOM 1318 C CA . THR B 1 73 ? -9.992 19.188 2.035 1 98.88 73 THR B CA 1
ATOM 1319 C C . THR B 1 73 ? -10.906 17.969 2.154 1 98.88 73 THR B C 1
ATOM 1321 O O . THR B 1 73 ? -10.477 16.906 2.602 1 98.88 73 THR B O 1
ATOM 1324 N N . SER B 1 74 ? -12.242 18.203 1.789 1 98.75 74 SER B N 1
ATOM 1325 C CA . SER B 1 74 ? -13.148 17.062 1.733 1 98.75 74 SER B CA 1
ATOM 1326 C C . SER B 1 74 ? -12.641 16 0.758 1 98.75 74 SER B C 1
ATOM 1328 O O . SER B 1 74 ? -12.719 14.805 1.036 1 98.75 74 SER B O 1
ATOM 1330 N N . ALA B 1 75 ? -12.078 16.422 -0.336 1 98.88 75 ALA B N 1
ATOM 1331 C CA . ALA B 1 75 ? -11.531 15.516 -1.338 1 98.88 75 ALA B CA 1
ATOM 1332 C C . ALA B 1 75 ? -10.312 14.773 -0.797 1 98.88 75 ALA B C 1
ATOM 1334 O O . ALA B 1 75 ? -10.125 13.586 -1.078 1 98.88 75 ALA B O 1
ATOM 1335 N N . GLY B 1 76 ? -9.469 15.5 -0.014 1 98.94 76 GLY B N 1
ATOM 1336 C CA . GLY B 1 76 ? -8.312 14.867 0.601 1 98.94 76 GLY B CA 1
ATOM 1337 C C . GLY B 1 76 ? -8.68 13.773 1.587 1 98.94 76 GLY B C 1
ATOM 1338 O O . GLY B 1 76 ? -8.055 12.711 1.602 1 98.94 76 GLY B O 1
ATOM 1339 N N . ARG B 1 77 ? -9.711 14.062 2.354 1 98.81 77 ARG B N 1
ATOM 1340 C CA . ARG B 1 77 ? -10.203 13.086 3.316 1 98.81 77 ARG B CA 1
ATOM 1341 C C . ARG B 1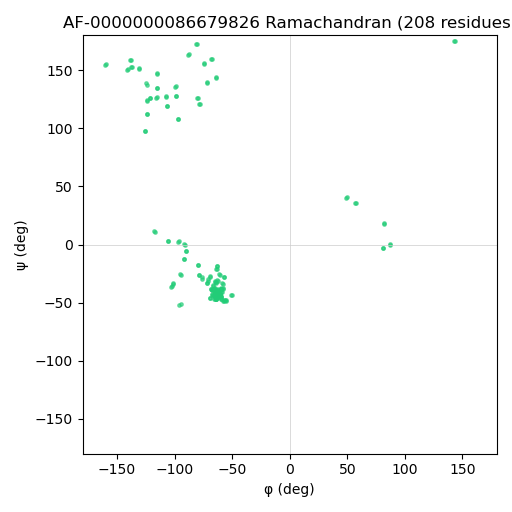 77 ? -10.742 11.844 2.607 1 98.81 77 ARG B C 1
ATOM 1343 O O . ARG B 1 77 ? -10.461 10.719 3.021 1 98.81 77 ARG B O 1
ATOM 1350 N N . GLU B 1 78 ? -11.508 12.055 1.562 1 98.81 78 GLU B N 1
ATOM 1351 C CA . GLU B 1 78 ? -12.047 10.945 0.789 1 98.81 78 GLU B CA 1
ATOM 1352 C C . GLU B 1 78 ? -10.938 10.117 0.151 1 98.81 78 GLU B C 1
ATOM 1354 O O . GLU B 1 78 ? -10.984 8.891 0.168 1 98.81 78 GLU B O 1
ATOM 1359 N N . ALA B 1 79 ? -9.93 10.789 -0.347 1 98.81 79 ALA B N 1
ATOM 1360 C CA . ALA B 1 79 ? -8.844 10.117 -1.049 1 98.81 79 ALA B CA 1
ATOM 1361 C C . ALA B 1 79 ? -8.055 9.211 -0.105 1 98.81 79 ALA B C 1
ATOM 1363 O O . ALA B 1 79 ? -7.781 8.055 -0.432 1 98.81 79 ALA B O 1
ATOM 1364 N N . VAL B 1 80 ? -7.723 9.742 1.052 1 98.88 80 VAL B N 1
ATOM 1365 C CA . VAL B 1 80 ? -6.895 8.953 1.955 1 98.88 80 VAL B CA 1
ATOM 1366 C C . VAL B 1 80 ? -7.715 7.812 2.549 1 98.88 80 VAL B C 1
ATOM 1368 O O . VAL B 1 80 ? -7.195 6.719 2.779 1 98.88 80 VAL B O 1
ATOM 1371 N N . THR B 1 81 ? -9 8.047 2.762 1 98.81 81 THR B N 1
ATOM 1372 C CA . THR B 1 81 ? -9.875 7 3.287 1 98.81 81 THR B CA 1
ATOM 1373 C C . THR B 1 81 ? -10.047 5.879 2.268 1 98.81 81 THR B C 1
ATOM 1375 O O . THR B 1 81 ? -9.992 4.699 2.619 1 98.81 81 THR B O 1
ATOM 1378 N N . ALA B 1 82 ? -10.25 6.219 1.027 1 98.62 82 ALA B N 1
ATOM 1379 C CA . ALA B 1 82 ? -10.367 5.23 -0.038 1 98.62 82 ALA B CA 1
ATOM 1380 C C . ALA B 1 82 ? -9.078 4.422 -0.182 1 98.62 82 ALA B C 1
ATOM 1382 O O . ALA B 1 82 ? -9.125 3.203 -0.356 1 98.62 82 ALA B O 1
ATOM 1383 N N . GLU B 1 83 ? -7.965 5.141 -0.103 1 98.62 83 GLU B N 1
ATOM 1384 C CA . GLU B 1 83 ? -6.684 4.453 -0.207 1 98.62 83 GLU B CA 1
ATOM 1385 C C . GLU B 1 83 ? -6.465 3.51 0.972 1 98.62 83 GLU B C 1
ATOM 1387 O O . GLU B 1 83 ? -5.961 2.396 0.798 1 98.62 83 GLU B O 1
ATOM 1392 N N . ALA B 1 84 ? -6.867 3.922 2.156 1 98.81 84 ALA B N 1
ATOM 1393 C CA . ALA B 1 84 ? -6.746 3.064 3.332 1 98.81 84 ALA B CA 1
ATOM 1394 C C . ALA B 1 84 ? -7.582 1.797 3.174 1 98.81 84 ALA B C 1
ATOM 1396 O O . ALA B 1 84 ? -7.152 0.71 3.564 1 98.81 84 ALA B O 1
ATOM 1397 N N . ALA B 1 85 ? -8.75 1.922 2.607 1 98.44 85 ALA B N 1
ATOM 1398 C CA . ALA B 1 85 ? -9.609 0.765 2.359 1 98.44 85 ALA B CA 1
ATOM 1399 C C . ALA B 1 85 ? -8.953 -0.203 1.379 1 98.44 85 ALA B C 1
ATOM 1401 O O . ALA B 1 85 ? -9.023 -1.421 1.557 1 98.44 85 ALA B O 1
ATOM 1402 N N . ARG B 1 86 ? -8.359 0.344 0.379 1 98.06 86 ARG B N 1
ATOM 1403 C CA . ARG B 1 86 ? -7.66 -0.486 -0.599 1 98.06 86 ARG B CA 1
ATOM 1404 C C . ARG B 1 86 ? -6.496 -1.233 0.046 1 98.06 86 ARG B C 1
ATOM 1406 O O . ARG B 1 86 ? -6.297 -2.422 -0.213 1 98.06 86 ARG B O 1
ATOM 1413 N N . LEU B 1 87 ? -5.723 -0.507 0.899 1 98.5 87 LEU B N 1
ATOM 1414 C CA . LEU B 1 87 ? -4.602 -1.128 1.598 1 98.5 87 LEU B CA 1
ATOM 1415 C C . LEU B 1 87 ? -5.086 -2.256 2.504 1 98.5 87 LEU B C 1
ATOM 1417 O O . LEU B 1 87 ? -4.473 -3.326 2.549 1 98.5 87 LEU B O 1
ATOM 1421 N N . ALA B 1 88 ? -6.152 -2.029 3.213 1 98.62 88 ALA B N 1
ATOM 1422 C CA . ALA B 1 88 ? -6.719 -3.029 4.117 1 98.62 88 ALA B CA 1
ATOM 1423 C C . ALA B 1 88 ? -7.168 -4.27 3.35 1 98.62 88 ALA B C 1
ATOM 1425 O O . ALA B 1 88 ? -6.922 -5.398 3.785 1 98.62 88 ALA B O 1
ATOM 1426 N N . SER B 1 89 ? -7.824 -4.043 2.248 1 98.19 89 SER B N 1
ATOM 1427 C CA . SER B 1 89 ? -8.281 -5.16 1.426 1 98.19 89 SER B CA 1
ATOM 1428 C C . SER B 1 89 ? -7.109 -5.969 0.888 1 98.19 89 SER B C 1
ATOM 1430 O O . SER B 1 89 ? -7.129 -7.203 0.929 1 98.19 89 SER B O 1
ATOM 1432 N N . ALA B 1 90 ? -6.137 -5.266 0.421 1 98.5 90 ALA B N 1
ATOM 1433 C CA . ALA B 1 90 ? -4.945 -5.949 -0.079 1 98.5 90 ALA B CA 1
ATOM 1434 C C . ALA B 1 90 ? -4.297 -6.793 1.016 1 98.5 90 ALA B C 1
ATOM 1436 O O . ALA B 1 90 ? -3.904 -7.938 0.776 1 98.5 90 ALA B O 1
ATOM 1437 N N . ALA B 1 91 ? -4.141 -6.238 2.154 1 98.75 91 ALA B N 1
ATOM 1438 C CA . ALA B 1 91 ? -3.553 -6.965 3.275 1 98.75 91 ALA B CA 1
ATOM 1439 C C . ALA B 1 91 ? -4.379 -8.203 3.617 1 98.75 91 ALA B C 1
ATOM 1441 O O . ALA B 1 91 ? -3.822 -9.273 3.889 1 98.75 91 ALA B O 1
ATOM 1442 N N . LYS B 1 92 ? -5.633 -8.102 3.535 1 98.31 92 LYS B N 1
ATOM 1443 C CA . LYS B 1 92 ? -6.551 -9.172 3.906 1 98.31 92 LYS B CA 1
ATOM 1444 C C . LYS B 1 92 ? -6.379 -10.383 2.99 1 98.31 92 LYS B C 1
ATOM 1446 O O . LYS B 1 92 ? -6.52 -11.523 3.43 1 98.31 92 LYS B O 1
ATOM 1451 N N . MET B 1 93 ? -6.035 -10.172 1.736 1 97.81 93 MET B N 1
ATOM 1452 C CA . MET B 1 93 ? -5.855 -11.266 0.784 1 97.81 93 MET B CA 1
ATOM 1453 C C . MET B 1 93 ? -4.707 -12.172 1.207 1 97.81 93 MET B C 1
ATOM 1455 O O . MET B 1 93 ? -4.641 -13.328 0.79 1 97.81 93 MET B O 1
ATOM 1459 N N . VAL B 1 94 ? -3.84 -11.641 2.027 1 98.25 94 VAL B N 1
ATOM 1460 C CA . VAL B 1 94 ? -2.691 -12.422 2.465 1 98.25 94 VAL B CA 1
ATOM 1461 C C . VAL B 1 94 ? -2.918 -12.922 3.891 1 98.25 94 VAL B C 1
ATOM 1463 O O . VAL B 1 94 ? -2.584 -14.062 4.215 1 98.25 94 VAL B O 1
ATOM 1466 N N . THR B 1 95 ? -3.555 -12.133 4.738 1 97.75 95 THR B N 1
ATOM 1467 C CA . THR B 1 95 ? -3.609 -12.43 6.164 1 97.75 95 THR B CA 1
ATOM 1468 C C . THR B 1 95 ? -4.844 -13.258 6.5 1 97.75 95 THR B C 1
ATOM 1470 O O . THR B 1 95 ? -4.93 -13.844 7.582 1 97.75 95 THR B O 1
ATOM 1473 N N . ASP B 1 96 ? -5.766 -13.352 5.57 1 97.25 96 ASP B N 1
ATOM 1474 C CA . ASP B 1 96 ? -7.016 -14.078 5.777 1 97.25 96 ASP B CA 1
ATOM 1475 C C . ASP B 1 96 ? -7.227 -15.133 4.688 1 97.25 96 ASP B C 1
ATOM 1477 O O . ASP B 1 96 ? -7.766 -14.828 3.621 1 97.25 96 ASP B O 1
ATOM 1481 N N . PRO B 1 97 ? -6.887 -16.359 4.961 1 94.56 97 PRO B N 1
ATOM 1482 C CA . PRO B 1 97 ? -7.023 -17.422 3.951 1 94.56 97 PRO B CA 1
ATOM 1483 C C . PRO B 1 97 ? -8.453 -17.562 3.439 1 94.56 97 PRO B C 1
ATOM 1485 O O . PRO B 1 97 ? -8.664 -17.938 2.283 1 94.56 97 PRO B O 1
ATOM 1488 N N . LYS B 1 98 ? -9.367 -17.328 4.277 1 95.31 98 LYS B N 1
ATOM 1489 C CA . LYS B 1 98 ? -10.758 -17.438 3.848 1 95.31 98 LYS B CA 1
ATOM 1490 C C . LYS B 1 98 ? -11.102 -16.359 2.811 1 95.31 98 LYS B C 1
ATOM 1492 O O . LYS B 1 98 ? -11.773 -16.641 1.82 1 95.31 98 LYS B O 1
ATOM 1497 N N . ALA B 1 99 ? -10.664 -15.125 3.031 1 95.12 99 ALA B N 1
ATOM 1498 C CA . ALA B 1 99 ? -10.875 -14.039 2.078 1 95.12 99 ALA B CA 1
ATOM 1499 C C . ALA B 1 99 ? -10.211 -14.352 0.737 1 95.12 99 ALA B C 1
ATOM 1501 O O . ALA B 1 99 ? -10.812 -14.133 -0.321 1 95.12 99 ALA B O 1
ATOM 1502 N N . ARG B 1 100 ? -9.031 -14.852 0.857 1 94.25 100 ARG B N 1
ATOM 1503 C CA . ARG B 1 100 ? -8.281 -15.172 -0.351 1 94.25 100 ARG B CA 1
ATOM 1504 C C . ARG B 1 100 ? -8.977 -16.266 -1.153 1 94.25 100 ARG B C 1
ATOM 1506 O O . ARG B 1 100 ? -9.078 -16.172 -2.379 1 94.25 100 ARG B O 1
ATOM 1513 N N . ALA B 1 101 ? -9.445 -17.297 -0.476 1 91.69 101 ALA B N 1
ATOM 1514 C CA . ALA B 1 101 ? -10.109 -18.422 -1.121 1 91.69 101 ALA B CA 1
ATOM 1515 C C . ALA B 1 101 ? -11.391 -17.984 -1.824 1 91.69 101 ALA B C 1
ATOM 1517 O O . ALA B 1 101 ? -11.75 -18.516 -2.877 1 91.69 101 ALA B O 1
ATOM 1518 N N . ARG B 1 102 ? -11.977 -17.016 -1.304 1 90.88 102 ARG B N 1
ATOM 1519 C CA . ARG B 1 102 ? -13.227 -16.5 -1.862 1 90.88 102 ARG B CA 1
ATOM 1520 C C . ARG B 1 102 ? -12.977 -15.797 -3.189 1 90.88 102 ARG B C 1
ATOM 1522 O O . ARG B 1 102 ? -13.805 -15.852 -4.098 1 90.88 102 ARG B O 1
ATOM 1529 N N . VAL B 1 103 ? -11.914 -15.25 -3.322 1 86.44 103 VAL B N 1
ATOM 1530 C CA . VAL B 1 103 ? -11.633 -14.398 -4.469 1 86.44 103 VAL B CA 1
ATOM 1531 C C . VAL B 1 103 ? -10.93 -15.203 -5.559 1 86.44 103 VAL B C 1
ATOM 1533 O O . VAL B 1 103 ? -11.266 -15.078 -6.742 1 86.44 103 VAL B O 1
ATOM 1536 N N . ALA B 1 104 ? -9.875 -15.914 -5.27 1 71.12 104 ALA B N 1
ATOM 1537 C CA . ALA B 1 104 ? -9.016 -16.594 -6.23 1 71.12 104 ALA B CA 1
ATOM 1538 C C . ALA B 1 104 ? -9.789 -17.656 -7.016 1 71.12 104 ALA B C 1
ATOM 1540 O O . ALA B 1 104 ? -9.453 -17.953 -8.164 1 71.12 104 ALA B O 1
ATOM 1541 N N . PHE B 1 105 ? -10.836 -18.141 -6.398 1 65.94 105 PHE B N 1
ATOM 1542 C CA . PHE B 1 105 ? -11.5 -19.266 -7.051 1 65.94 105 PHE B CA 1
ATOM 1543 C C . PHE B 1 105 ? -12.93 -18.906 -7.434 1 65.94 105 PHE B C 1
ATOM 1545 O O . PHE B 1 105 ? -13.727 -19.766 -7.793 1 65.94 105 PHE B O 1
ATOM 1552 N N . ALA B 1 106 ? -13.086 -17.578 -7.289 1 54.84 106 ALA B N 1
ATOM 1553 C CA . ALA B 1 106 ? -14.438 -17.266 -7.754 1 54.84 106 ALA B CA 1
ATOM 1554 C C . ALA B 1 106 ? -14.461 -17.062 -9.266 1 54.84 106 ALA B C 1
ATOM 1556 O O . ALA B 1 106 ? -13.461 -16.641 -9.852 1 54.84 106 ALA B O 1
#

Foldseek 3Di:
DDLLLLQLLVQQLVHKDWLVSSQVSSCVVVVNPDHDDSVRSVVSVVVCVVVVQKDWDDWDQDPNDITTIMHGDPNNNVVSVVVVVVVVLVVCCPVPVVSVVVPVVD/DDLLLLQLLVQQLVHKDWLVSSQVSSCVVVVNPDHDDSVRSVVSVVVCVVVVQKDWDDWDQDPNDITTIMHGDPNNNVVSVVVVVVVVLVVCCPVPVVSVVVPPVD